Protein 6K1T (pdb70)

Sequence (299 aa):
PYHPALESLLDTPEIRKIKKLDLRDQRKIFADLSIAQIKRLPRPDIIEEDIKLENDTILRHYKPKKASDKAVLFIHGGGWCLSSIDTYDHVCRYLCDQGNLNIFSLEYGLGPEDKYPAAVNHALYAYDWLYENITKFNLSTENIFVMGDSAGGNLVTIICHERQENMPKAQILVYPAVDMYTKYDSNTKFDEYKYHLTTEWCELFLKAYIGPKKLRQPTISPLFYKDTNQPDTLIVAATHDILIDGIYAYEEKLKQQGTYVETHYDDEMYHGFIGGLGVVPFENPKIALDKIIEFINKR

Foldseek 3Di:
DAAPVLLVVQDDPVNVVLLPDQLVSNQVVVQVVLLVLVVPDDFDPWDWDWDQDPVRKIWIKTAEPDDDQAEEEEEEDDLLAHDACSSCVVVVRCCCYVLVYTYIYIGFHGWLVQAPPRRLVRLLVVVVVCQVCVCVVVYHLQRYEYEYEACRLLNLQVNQQVCQPRHHQEYEYELYQAAPADQDPLLPVLQDSSQNDHPVSSVSSVCGHHVYVVQLPCSNHVLNDDDGAHEAYEYEYECSESSVVVVVSSVVVNVVVPYHYHYHYHDHDHRPCLSCVPPDPDPVNVVVSVVVSVVSVVD

Secondary structure (DSSP, 8-state):
---TTHHHHH--HHHHHHHTS-HHHHHHHHHHHHHHHHHTSPPPS-EEEEEE-TTS-EEEEEE-SS----EEEEE--STTTS--GGGGHHHHHHHHHHHT-EEEEEE---TTTS-TTHHHHHHHHHHHHHHHHGGGGT--GGGEEEEEETHHHHHHHHHHHH-GGG--SEEEEES----SS---THHHHT-SGGGS--HHHHHHHHHHHT--GGG-STTT-GGG--S----EEEEEEEEESTTHHHHHHHHHHHHHTT--EEEEEEEEEETTGGGGTTTSS-SHHHHHHHHHHHHHHT-

Solvent-accessible surface area: 13007 Å² total; per-residue (Å²): 110,30,58,122,40,1,89,86,86,20,25,28,111,100,41,95,118,12,19,128,58,69,10,122,77,0,52,130,54,46,27,67,99,35,48,42,67,16,165,177,40,133,138,31,122,12,118,47,103,76,28,129,5,159,48,107,9,42,0,29,10,0,103,8,115,135,102,28,80,17,0,0,0,2,0,1,0,18,16,8,0,9,30,23,7,61,14,30,12,16,1,0,23,36,0,0,40,108,2,32,0,8,0,0,0,0,50,8,10,25,0,20,102,70,87,42,64,21,0,6,83,34,1,25,87,0,1,54,56,0,69,139,35,2,98,159,46,143,12,46,44,108,30,1,0,0,2,0,9,15,0,0,0,0,0,0,0,1,0,0,5,68,58,63,178,37,60,5,87,0,0,0,0,1,3,0,5,3,14,35,86,48,172,50,90,0,40,84,110,23,56,89,83,55,22,44,20,9,64,101,21,24,62,42,13,34,132,11,1,39,65,126,135,146,22,90,70,34,31,1,0,0,29,53,21,139,146,22,98,13,11,45,0,5,0,0,0,0,28,25,0,8,24,4,33,5,1,79,30,0,15,99,46,0,92,167,83,70,19,116,16,52,53,31,58,9,61,68,0,17,10,23,0,6,29,7,19,60,57,25,109,27,121,14,2,107,84,0,0,48,69,0,18,81,2,0,71,139,67

Nearest PDB structures (foldseek):
  6k1t-assembly1_A  TM=1.003E+00  e=4.229E-65  Francisella philomiragia subsp. philomiragia ATCC 25015
  5lk6-assembly2_D  TM=9.081E-01  e=1.545E-24  Saccharolobus islandicus REY15A
  1jji-assembly1_A  TM=8.706E-01  e=1.873E-23  Archaeoglobus fulgidus
  5l2p-assembly1_B  TM=8.502E-01  e=7.241E-24  Saccharolobus solfataricus
  3qh4-assembly1_A  TM=7.949E-01  e=1.543E-20  Mycobacterium marinum M

Structure (mmCIF, N/CA/C/O backbone):
data_6K1T
#
_entry.id   6K1T
#
_cell.length_a   43.943
_cell.length_b   67.313
_cell.length_c   55.571
_cell.angle_alpha   90.00
_cell.angle_beta   112.55
_cell.angle_gamma   90.00
#
_symmetry.space_group_name_H-M   'P 1 21 1'
#
loop_
_entity.id
_entity.type
_entity.pdbx_description
1 polymer 'Alpha/beta hydrolase fold family protein'
2 water water
#
loop_
_atom_site.group_PDB
_atom_site.id
_atom_site.type_symbol
_atom_site.label_atom_id
_atom_site.label_alt_id
_atom_site.label_comp_id
_atom_site.label_asym_id
_atom_site.label_entity_id
_atom_site.label_seq_id
_atom_site.pdbx_PDB_ins_code
_atom_site.Cartn_x
_atom_site.Cartn_y
_atom_site.Cartn_z
_atom_site.occupancy
_atom_site.B_iso_or_equiv
_atom_site.auth_seq_id
_atom_site.auth_comp_id
_atom_site.auth_asym_id
_atom_site.auth_atom_id
_atom_site.pdbx_PDB_model_num
ATOM 1 N N . PRO A 1 2 ? -15.871 -8.540 31.669 1.00 30.54 2 PRO A N 1
ATOM 2 C CA . PRO A 1 2 ? -15.853 -9.983 31.391 1.00 29.95 2 PRO A CA 1
ATOM 3 C C . PRO A 1 2 ? -14.675 -10.425 30.513 1.00 24.99 2 PRO A C 1
ATOM 4 O O . PRO A 1 2 ? -14.863 -11.197 29.565 1.00 26.47 2 PRO A O 1
ATOM 8 N N . TYR A 1 3 ? -13.477 -9.933 30.824 1.00 27.83 3 TYR A N 1
ATOM 9 C CA . TYR A 1 3 ? -12.284 -10.350 30.092 1.00 23.12 3 TYR A CA 1
ATOM 10 C C . TYR A 1 3 ? -12.116 -11.863 30.166 1.00 22.20 3 TYR A C 1
ATOM 11 O O . TYR A 1 3 ? -12.197 -12.453 31.247 1.00 22.85 3 TYR A O 1
ATOM 20 N N . HIS A 1 4 ? -11.893 -12.502 29.025 1.00 18.21 4 HIS A N 1
ATOM 21 C CA . HIS A 1 4 ? -11.865 -13.960 29.031 1.00 20.36 4 HIS A CA 1
ATOM 22 C C . HIS A 1 4 ? -10.693 -14.458 29.866 1.00 21.09 4 HIS A C 1
ATOM 23 O O . HIS A 1 4 ? -9.560 -13.995 29.683 1.00 19.71 4 HIS A O 1
ATOM 30 N N . PRO A 1 5 ? -10.922 -15.400 30.784 1.00 20.84 5 PRO A N 1
ATOM 31 C CA . PRO A 1 5 ? -9.871 -15.785 31.738 1.00 22.82 5 PRO A CA 1
ATOM 32 C C . PRO A 1 5 ? -8.763 -16.626 31.136 1.00 20.05 5 PRO A C 1
ATOM 33 O O . PRO A 1 5 ? -7.740 -16.833 31.805 1.00 21.51 5 PRO A O 1
ATOM 37 N N . ALA A 1 6 ? -8.934 -17.136 29.924 1.00 19.77 6 ALA A N 1
ATOM 38 C CA . ALA A 1 6 ? -7.886 -17.892 29.266 1.00 21.29 6 ALA A CA 1
ATOM 39 C C . ALA A 1 6 ? -6.871 -16.994 28.576 1.00 25.58 6 ALA A C 1
ATOM 40 O O . ALA A 1 6 ? -5.873 -17.500 28.051 1.00 22.58 6 ALA A O 1
ATOM 42 N N . LEU A 1 7 ? -7.100 -15.680 28.566 1.00 21.04 7 LEU A N 1
ATOM 43 C CA . LEU A 1 7 ? -6.266 -14.805 27.745 1.00 21.48 7 LEU A CA 1
ATOM 44 C C . LEU A 1 7 ? -4.927 -14.511 28.405 1.00 23.46 7 LEU A C 1
ATOM 45 O O . LEU A 1 7 ? -3.905 -14.411 27.717 1.00 22.33 7 LEU A O 1
ATOM 50 N N . GLU A 1 8 ? -4.916 -14.360 29.731 1.00 23.14 8 GLU A N 1
ATOM 51 C CA . GLU A 1 8 ? -3.690 -13.977 30.424 1.00 26.25 8 GLU A CA 1
ATOM 52 C C . GLU A 1 8 ? -2.570 -14.977 30.166 1.00 22.67 8 GLU A C 1
ATOM 53 O O . GLU A 1 8 ? -1.414 -14.588 29.957 1.00 24.08 8 GLU A O 1
ATOM 59 N N . SER A 1 9 ? -2.890 -16.274 30.161 1.00 27.04 9 SER A N 1
ATOM 60 C CA . SER A 1 9 ? -1.851 -17.267 29.908 1.00 25.40 9 SER A CA 1
ATOM 61 C C . SER A 1 9 ? -1.386 -17.245 28.461 1.00 23.49 9 SER A C 1
ATOM 62 O O . SER A 1 9 ? -0.263 -17.674 28.173 1.00 26.66 9 SER A O 1
ATOM 65 N N . LEU A 1 10 ? -2.222 -16.754 27.547 1.00 21.91 10 LEU A N 1
ATOM 66 C CA . LEU A 1 10 ? -1.817 -16.644 26.151 1.00 23.69 10 LEU A CA 1
ATOM 67 C C . LEU A 1 10 ? -1.024 -15.368 25.881 1.00 23.03 10 LEU A C 1
ATOM 68 O O . LEU A 1 10 ? -0.085 -15.381 25.075 1.00 28.51 10 LEU A O 1
ATOM 73 N N . LEU A 1 11 ? -1.378 -14.259 26.534 1.00 20.87 11 LEU A N 1
ATOM 74 C CA . LEU A 1 11 ? -0.835 -12.958 26.157 1.00 22.64 11 LEU A CA 1
ATOM 75 C C . LEU A 1 11 ? 0.337 -12.499 27.017 1.00 25.20 11 LEU A C 1
ATOM 76 O O . LEU A 1 11 ? 1.140 -11.686 26.547 1.00 23.13 11 LEU A O 1
ATOM 81 N N . ASP A 1 12 ? 0.465 -12.994 28.246 1.00 22.71 12 ASP A N 1
ATOM 82 C CA . ASP A 1 12 ? 1.553 -12.615 29.141 1.00 23.31 12 ASP A CA 1
ATOM 83 C C . ASP A 1 12 ? 2.330 -13.874 29.492 1.00 25.74 12 ASP A C 1
ATOM 84 O O . ASP A 1 12 ? 1.835 -14.730 30.226 1.00 24.34 12 ASP A O 1
ATOM 89 N N . THR A 1 13 ? 3.528 -13.998 28.949 1.00 26.32 13 THR A N 1
ATOM 90 C CA . THR A 1 13 ? 4.430 -15.088 29.278 1.00 25.90 13 THR A CA 1
ATOM 91 C C . THR A 1 13 ? 5.797 -14.473 29.516 1.00 27.35 13 THR A C 1
ATOM 92 O O . THR A 1 13 ? 6.063 -13.353 29.065 1.00 24.00 13 THR A O 1
ATOM 96 N N . PRO A 1 14 ? 6.672 -15.152 30.259 1.00 27.50 14 PRO A N 1
ATOM 97 C CA . PRO A 1 14 ? 8.051 -14.645 30.372 1.00 25.82 14 PRO A CA 1
ATOM 98 C C . PRO A 1 14 ? 8.705 -14.416 29.020 1.00 20.52 14 PRO A C 1
ATOM 99 O O . PRO A 1 14 ? 9.432 -13.428 28.850 1.00 22.95 14 PRO A O 1
ATOM 103 N N . GLU A 1 15 ? 8.454 -15.297 28.046 1.00 26.95 15 GLU A N 1
ATOM 104 C CA . GLU A 1 15 ? 9.012 -15.111 26.710 1.00 24.23 15 GLU A CA 1
ATOM 105 C C . GLU A 1 15 ? 8.498 -13.826 26.075 1.00 21.30 15 GLU A C 1
ATOM 106 O O . GLU A 1 15 ? 9.268 -13.069 25.471 1.00 21.91 15 GLU A O 1
ATOM 112 N N . ILE A 1 16 ? 7.194 -13.566 26.191 1.00 21.92 16 ILE A N 1
ATOM 113 C CA . ILE A 1 16 ? 6.630 -12.375 25.563 1.00 18.94 16 ILE A CA 1
ATOM 114 C C . ILE A 1 16 ? 7.161 -11.116 26.231 1.00 20.59 16 ILE A C 1
ATOM 115 O O . ILE A 1 16 ? 7.422 -10.110 25.561 1.00 19.16 16 ILE A O 1
ATOM 120 N N . ARG A 1 17 ? 7.346 -11.150 27.555 1.00 23.30 17 ARG A N 1
ATOM 121 C CA . ARG A 1 17 ? 7.871 -9.974 28.250 1.00 23.29 17 ARG A CA 1
ATOM 122 C C . ARG A 1 17 ? 9.286 -9.650 27.791 1.00 20.29 17 ARG A C 1
ATOM 123 O O . ARG A 1 17 ? 9.632 -8.477 27.607 1.00 20.61 17 ARG A O 1
ATOM 131 N N . LYS A 1 18 ? 10.114 -10.675 27.591 1.00 20.22 18 LYS A N 1
ATOM 132 C CA . LYS A 1 18 ? 11.472 -10.451 27.109 1.00 21.17 18 LYS A CA 1
ATOM 133 C C . LYS A 1 18 ? 11.464 -9.844 25.710 1.00 22.21 18 LYS A C 1
ATOM 134 O O . LYS A 1 18 ? 12.173 -8.869 25.438 1.00 19.29 18 LYS A O 1
ATOM 140 N N . ILE A 1 19 ? 10.647 -10.400 24.812 1.00 19.93 19 ILE A N 1
ATOM 141 C CA . ILE A 1 19 ? 10.628 -9.916 23.436 1.00 20.43 19 ILE A CA 1
ATOM 142 C C . ILE A 1 19 ? 10.211 -8.450 23.382 1.00 18.92 19 ILE A C 1
ATOM 143 O O . ILE A 1 19 ? 10.795 -7.661 22.633 1.00 18.70 19 ILE A O 1
ATOM 148 N N . LYS A 1 20 ? 9.221 -8.050 24.193 1.00 17.37 20 LYS A N 1
ATOM 149 C CA . LYS A 1 20 ? 8.674 -6.696 24.098 1.00 17.87 20 LYS A CA 1
ATOM 150 C C . LYS A 1 20 ? 9.649 -5.616 24.552 1.00 19.70 20 LYS A C 1
ATOM 151 O O . LYS A 1 20 ? 9.391 -4.429 24.301 1.00 19.74 20 LYS A O 1
ATOM 157 N N . LYS A 1 21 ? 10.755 -5.989 25.194 1.00 19.38 21 LYS A N 1
ATOM 158 C CA . LYS A 1 21 ? 11.797 -5.049 25.580 1.00 21.70 21 LYS A CA 1
ATOM 159 C C . LYS A 1 21 ? 12.957 -4.998 24.588 1.00 23.04 21 LYS A C 1
ATOM 160 O O . LYS A 1 21 ? 13.857 -4.165 24.754 1.00 25.07 21 LYS A O 1
ATOM 166 N N . LEU A 1 22 ? 12.960 -5.861 23.575 1.00 19.26 22 LEU A N 1
ATOM 167 C CA . LEU A 1 22 ? 14.008 -5.859 22.563 1.00 21.19 22 LEU A CA 1
ATOM 168 C C . LEU A 1 22 ? 13.861 -4.647 21.633 1.00 22.00 22 LEU A C 1
ATOM 169 O O . LEU A 1 22 ? 12.841 -3.949 21.629 1.00 19.07 22 LEU A O 1
ATOM 174 N N . ASP A 1 23 ? 14.908 -4.388 20.846 1.00 21.07 23 ASP A N 1
ATOM 175 C CA . ASP A 1 23 ? 14.790 -3.421 19.761 1.00 21.79 23 ASP A CA 1
ATOM 176 C C . ASP A 1 23 ? 13.668 -3.848 18.824 1.00 17.42 23 ASP A C 1
ATOM 177 O O . ASP A 1 23 ? 13.506 -5.037 18.531 1.00 19.78 23 ASP A O 1
ATOM 182 N N . LEU A 1 24 ? 12.872 -2.871 18.378 1.00 17.97 24 LEU A N 1
ATOM 183 C CA . LEU A 1 24 ? 11.727 -3.180 17.527 1.00 21.22 24 LEU A CA 1
ATOM 184 C C . LEU A 1 24 ? 12.142 -3.934 16.273 1.00 18.87 24 LEU A C 1
ATOM 185 O O . LEU A 1 24 ? 11.376 -4.757 15.765 1.00 18.62 24 LEU A O 1
ATOM 190 N N . ARG A 1 25 ? 13.338 -3.669 15.751 1.00 18.09 25 ARG A N 1
ATOM 191 C CA . ARG A 1 25 ? 13.772 -4.402 14.570 1.00 17.67 25 ARG A CA 1
ATOM 192 C C . ARG A 1 25 ? 13.970 -5.888 14.880 1.00 20.15 25 ARG A C 1
ATOM 193 O O . ARG A 1 25 ? 13.679 -6.736 14.030 1.00 20.90 25 ARG A O 1
ATOM 201 N N . ASP A 1 26 ?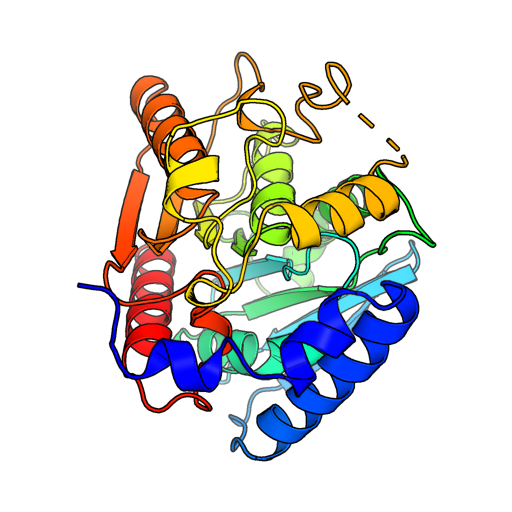 14.389 -6.226 16.107 1.00 18.50 26 ASP A N 1
ATOM 202 C CA . ASP A 1 26 ? 14.448 -7.629 16.510 1.00 20.72 26 ASP A CA 1
ATOM 203 C C . ASP A 1 26 ? 13.057 -8.191 16.807 1.00 18.50 26 ASP A C 1
ATOM 204 O O . ASP A 1 26 ? 12.765 -9.344 16.466 1.00 18.05 26 ASP A O 1
ATOM 209 N N . GLN A 1 27 ? 12.189 -7.403 17.457 1.00 16.39 27 GLN A N 1
ATOM 210 C CA . GLN A 1 27 ? 10.812 -7.849 17.681 1.00 15.80 27 GLN A CA 1
ATOM 211 C C . GLN A 1 27 ? 10.116 -8.159 16.365 1.00 15.02 27 GLN A C 1
ATOM 212 O O . GLN A 1 27 ? 9.359 -9.129 16.262 1.00 13.13 27 GLN A O 1
ATOM 218 N N . ARG A 1 28 ? 10.342 -7.323 15.355 1.00 15.41 28 ARG A N 1
ATOM 219 C CA . ARG A 1 28 ? 9.698 -7.518 14.066 1.00 12.71 28 ARG A CA 1
ATOM 220 C C . ARG A 1 28 ? 9.942 -8.926 13.545 1.00 13.99 28 ARG A C 1
ATOM 221 O O . ARG A 1 28 ? 9.001 -9.617 13.142 1.00 14.12 28 ARG A O 1
ATOM 229 N N . LYS A 1 29 ? 11.203 -9.370 13.572 1.00 17.96 29 LYS A N 1
ATOM 230 C CA . LYS A 1 29 ? 11.576 -10.688 13.065 1.00 17.39 29 LYS A CA 1
ATOM 231 C C . LYS A 1 29 ? 10.982 -11.801 13.919 1.00 17.70 29 LYS A C 1
ATOM 232 O O . LYS A 1 29 ? 10.388 -12.754 13.396 1.00 18.54 29 LYS A O 1
ATOM 238 N N . ILE A 1 30 ? 11.125 -11.692 15.241 1.00 13.84 30 ILE A N 1
ATOM 239 C CA . ILE A 1 30 ? 10.612 -12.719 16.146 1.00 15.76 30 ILE A CA 1
ATOM 240 C C . ILE A 1 30 ? 9.108 -12.886 15.980 1.00 16.48 30 ILE A C 1
ATOM 241 O O . ILE A 1 30 ? 8.597 -14.005 15.827 1.00 18.16 30 ILE A O 1
ATOM 246 N N . PHE A 1 31 ? 8.374 -11.777 16.024 1.00 15.36 31 PHE A N 1
ATOM 247 C CA . PHE A 1 31 ? 6.921 -11.860 15.922 1.00 13.22 31 PHE A CA 1
ATOM 248 C C . PHE A 1 31 ? 6.491 -12.354 14.548 1.00 17.19 31 PHE A C 1
ATOM 249 O O . PHE A 1 31 ? 5.557 -13.158 14.439 1.00 16.51 31 PHE A O 1
ATOM 257 N N . ALA A 1 32 ? 7.162 -11.898 13.488 1.00 15.26 32 ALA A N 1
ATOM 258 C CA . ALA A 1 32 ? 6.786 -12.361 12.155 1.00 19.40 32 ALA A CA 1
ATOM 259 C C . ALA A 1 32 ? 6.973 -13.868 12.037 1.00 18.53 32 ALA A C 1
ATOM 260 O O . ALA A 1 32 ? 6.103 -14.573 11.512 1.00 18.74 32 ALA A O 1
ATOM 262 N N . ASP A 1 33 ? 8.079 -14.385 12.570 1.00 17.34 33 ASP A N 1
ATOM 263 C CA . ASP A 1 33 ? 8.351 -15.816 12.450 1.00 18.91 33 ASP A CA 1
ATOM 264 C C . ASP A 1 33 ? 7.294 -16.627 13.189 1.00 20.72 33 ASP A C 1
ATOM 265 O O . ASP A 1 33 ? 6.820 -17.659 12.693 1.00 19.83 33 ASP A O 1
ATOM 270 N N . LEU A 1 34 ? 6.885 -16.155 14.362 1.00 16.51 34 LEU A N 1
ATOM 271 C CA . LEU A 1 34 ? 5.845 -16.860 15.103 1.00 17.24 34 LEU A CA 1
ATOM 272 C C . LEU A 1 34 ? 4.518 -16.826 14.354 1.00 20.49 34 LEU A C 1
ATOM 273 O O . LEU A 1 34 ? 3.801 -17.831 14.303 1.00 18.51 34 LEU A O 1
ATOM 278 N N . SER A 1 35 ? 4.167 -15.670 13.782 1.00 17.79 35 SER A N 1
ATOM 279 C CA . SER A 1 35 ? 2.888 -15.546 13.088 1.00 16.73 35 SER A CA 1
ATOM 280 C C . SER A 1 35 ? 2.866 -16.385 11.819 1.00 18.94 35 SER A C 1
ATOM 281 O O . SER A 1 35 ? 1.857 -17.032 11.518 1.00 18.48 35 SER A O 1
ATOM 284 N N . ILE A 1 36 ? 3.960 -16.359 11.057 1.00 16.97 36 ILE A N 1
ATOM 285 C CA . ILE A 1 36 ? 4.042 -17.128 9.816 1.00 17.35 36 ILE A CA 1
ATOM 286 C C . ILE A 1 36 ? 3.864 -18.616 10.098 1.00 20.47 36 ILE A C 1
ATOM 287 O O . ILE A 1 36 ? 3.148 -19.322 9.374 1.00 17.21 36 ILE A O 1
ATOM 292 N N . ALA A 1 37 ? 4.515 -19.119 11.151 1.00 17.00 37 ALA A N 1
ATOM 293 C CA . ALA A 1 37 ? 4.407 -20.543 11.455 1.00 17.63 37 ALA A CA 1
ATOM 294 C C . ALA A 1 37 ? 2.983 -20.913 11.850 1.00 20.07 37 ALA A C 1
ATOM 295 O O . ALA A 1 37 ? 2.499 -22.001 11.510 1.00 20.01 37 ALA A O 1
ATOM 297 N N . GLN A 1 38 ? 2.289 -20.018 12.558 1.00 17.82 38 GLN A N 1
ATOM 298 C CA . GLN A 1 38 ? 0.888 -20.266 12.880 1.00 17.82 38 GLN A CA 1
ATOM 299 C C . GLN A 1 38 ? 0.031 -20.270 11.626 1.00 18.20 38 GLN A C 1
ATOM 300 O O . GLN A 1 38 ? -0.857 -21.119 11.473 1.00 17.36 38 GLN A O 1
ATOM 306 N N . ILE A 1 39 ? 0.274 -19.317 10.724 1.00 15.82 39 ILE A N 1
ATOM 307 C CA . ILE A 1 39 ? -0.553 -19.198 9.530 1.00 13.87 39 ILE A CA 1
ATOM 308 C C . ILE A 1 39 ? -0.385 -20.423 8.640 1.00 14.67 39 ILE A C 1
ATOM 309 O O . ILE A 1 39 ? -1.345 -20.879 8.011 1.00 16.25 39 ILE A O 1
ATOM 314 N N . LYS A 1 40 ? 0.829 -20.971 8.576 1.00 13.44 40 LYS A N 1
ATOM 315 C CA . LYS A 1 40 ? 1.068 -22.128 7.711 1.00 11.92 40 LYS A CA 1
ATOM 316 C C . LYS A 1 40 ? 0.273 -23.353 8.148 1.00 15.22 40 LYS A C 1
ATOM 317 O O . LYS A 1 40 ? 0.066 -24.266 7.337 1.00 16.37 40 LYS A O 1
ATOM 323 N N . ARG A 1 41 ? -0.215 -23.380 9.385 1.00 15.93 41 ARG A N 1
ATOM 324 C CA . ARG A 1 41 ? -1.048 -24.488 9.836 1.00 14.72 41 ARG A CA 1
ATOM 325 C C . ARG A 1 41 ? -2.502 -24.371 9.387 1.00 12.74 41 ARG A C 1
ATOM 326 O O . ARG A 1 41 ? -3.272 -25.311 9.589 1.00 18.00 41 ARG A O 1
ATOM 334 N N . LEU A 1 42 ? -2.897 -23.258 8.756 1.00 16.83 42 LEU A N 1
ATOM 335 C CA . LEU A 1 42 ? -4.288 -23.049 8.390 1.00 15.94 42 LEU A CA 1
ATOM 336 C C . LEU A 1 42 ? -4.513 -23.451 6.944 1.00 18.31 42 LEU A C 1
ATOM 337 O O . LEU A 1 42 ? -3.740 -23.033 6.074 1.00 21.17 42 LEU A O 1
ATOM 342 N N . PRO A 1 43 ? -5.542 -24.240 6.631 1.00 20.79 43 PRO A N 1
ATOM 343 C CA . PRO A 1 43 ? -5.843 -24.512 5.221 1.00 21.10 43 PRO A CA 1
ATOM 344 C C . PRO A 1 43 ? -6.242 -23.220 4.526 1.00 21.00 43 PRO A C 1
ATOM 345 O O . PRO A 1 43 ? -6.863 -22.339 5.127 1.00 18.73 43 PRO A O 1
ATOM 349 N N . ARG A 1 44 ? -5.843 -23.097 3.244 1.00 21.08 44 ARG A N 1
ATOM 350 C CA . ARG A 1 44 ? -6.109 -21.896 2.480 1.00 16.82 44 ARG A CA 1
ATOM 351 C C . ARG A 1 44 ? -7.334 -22.090 1.603 1.00 21.68 44 ARG A C 1
ATOM 352 O O . ARG A 1 44 ? -7.598 -23.197 1.134 1.00 20.11 44 ARG A O 1
ATOM 360 N N . PRO A 1 45 ? -8.112 -21.042 1.368 1.00 18.61 45 PRO A N 1
ATOM 361 C CA . PRO A 1 45 ? -9.142 -21.122 0.333 1.00 22.21 45 PRO A CA 1
ATOM 362 C C . PRO A 1 45 ? -8.498 -21.063 -1.043 1.00 22.57 45 PRO A C 1
ATOM 363 O O . PRO A 1 45 ? -7.379 -20.572 -1.224 1.00 19.85 45 PRO A O 1
ATOM 367 N N . ASP A 1 46 ? -9.224 -21.580 -2.027 1.00 24.12 46 ASP A N 1
ATOM 368 C CA . ASP A 1 46 ? -8.691 -21.693 -3.382 1.00 23.32 46 ASP A CA 1
ATOM 369 C C . ASP A 1 46 ? -9.007 -20.427 -4.182 1.00 26.82 46 ASP A C 1
ATOM 370 O O . ASP A 1 46 ? -9.724 -20.426 -5.182 1.00 25.36 46 ASP A O 1
ATOM 375 N N . ILE A 1 47 ? -8.438 -19.331 -3.695 1.00 21.47 47 ILE A N 1
ATOM 376 C CA . ILE A 1 47 ? -8.552 -18.021 -4.325 1.00 20.59 47 ILE A CA 1
ATOM 377 C C . ILE A 1 47 ? -7.235 -17.709 -5.022 1.00 19.85 47 ILE A C 1
ATOM 378 O O . ILE A 1 47 ? -6.193 -18.301 -4.738 1.00 22.67 47 ILE A O 1
ATOM 383 N N . ILE A 1 48 ? -7.273 -16.761 -5.946 1.00 19.95 48 ILE A N 1
ATOM 384 C CA . ILE A 1 48 ? -6.082 -16.339 -6.670 1.00 17.36 48 ILE A CA 1
ATOM 385 C C . ILE A 1 48 ? -5.475 -15.127 -5.980 1.00 18.66 48 ILE A C 1
ATOM 386 O O . ILE A 1 48 ? -6.173 -14.139 -5.711 1.00 19.93 48 ILE A O 1
ATOM 391 N N . GLU A 1 49 ? -4.175 -15.197 -5.706 1.00 14.29 49 GLU A N 1
ATOM 392 C CA . GLU A 1 49 ? -3.430 -14.102 -5.093 1.00 16.92 49 GLU A CA 1
ATOM 393 C C . GLU A 1 49 ? -2.319 -13.641 -6.027 1.00 21.80 49 GLU A C 1
ATOM 394 O O . GLU A 1 49 ? -1.615 -14.464 -6.620 1.00 24.57 49 GLU A O 1
ATOM 400 N N . GLU A 1 50 ? -2.171 -12.320 -6.169 1.00 17.06 50 GLU A N 1
ATOM 401 C CA . GLU A 1 50 ? -1.152 -11.729 -7.027 1.00 18.41 50 GLU A CA 1
ATOM 402 C C . GLU A 1 50 ? -0.574 -10.492 -6.353 1.00 18.16 50 GLU A C 1
ATOM 403 O O . GLU A 1 50 ? -1.330 -9.649 -5.857 1.00 16.85 50 GLU A O 1
ATOM 409 N N . ASP A 1 51 ? 0.755 -10.392 -6.323 1.00 16.17 51 ASP A N 1
ATOM 410 C CA . ASP A 1 51 ? 1.424 -9.207 -5.799 1.00 15.64 51 ASP A CA 1
ATOM 411 C C . ASP A 1 51 ? 1.612 -8.197 -6.923 1.00 16.28 51 ASP A C 1
ATOM 412 O O . ASP A 1 51 ? 2.134 -8.537 -7.990 1.00 20.33 51 ASP A O 1
ATOM 417 N N . ILE A 1 52 ? 1.165 -6.963 -6.688 1.00 14.11 52 ILE A N 1
ATOM 418 C CA . ILE A 1 52 ? 1.276 -5.863 -7.642 1.00 16.14 52 ILE A CA 1
ATOM 419 C C . ILE A 1 52 ? 2.271 -4.866 -7.069 1.00 16.77 52 ILE A C 1
ATOM 420 O O . ILE A 1 52 ? 2.046 -4.306 -5.991 1.00 15.61 52 ILE A O 1
ATOM 425 N N . LYS A 1 53 ? 3.380 -4.654 -7.774 1.00 14.29 53 LYS A N 1
ATOM 426 C CA . LYS A 1 53 ? 4.374 -3.678 -7.362 1.00 19.95 53 LYS A CA 1
ATOM 427 C C . LYS A 1 53 ? 3.987 -2.306 -7.898 1.00 19.75 53 LYS A C 1
ATOM 428 O O . LYS A 1 53 ? 3.738 -2.148 -9.098 1.00 22.10 53 LYS A O 1
ATOM 434 N N . LEU A 1 54 ? 3.901 -1.326 -7.006 1.00 19.30 54 LEU A N 1
ATOM 435 C CA . LEU A 1 54 ? 3.579 0.033 -7.406 1.00 18.50 54 LEU A CA 1
ATOM 436 C C . LEU A 1 54 ? 4.865 0.802 -7.676 1.00 18.89 54 LEU A C 1
ATOM 437 O O . LEU A 1 54 ? 5.965 0.369 -7.328 1.00 21.09 54 LEU A O 1
ATOM 442 N N . GLU A 1 55 ? 4.716 1.959 -8.322 1.00 22.15 55 GLU A N 1
ATOM 443 C CA . GLU A 1 55 ? 5.886 2.706 -8.768 1.00 25.39 55 GLU A CA 1
ATOM 444 C C . GLU A 1 55 ? 6.669 3.297 -7.610 1.00 23.69 55 GLU A C 1
ATOM 445 O O . GLU A 1 55 ? 7.859 3.584 -7.767 1.00 27.70 55 GLU A O 1
ATOM 451 N N . ASN A 1 56 ? 6.044 3.472 -6.449 1.00 20.06 56 ASN A N 1
ATOM 452 C CA . ASN A 1 56 ? 6.764 3.905 -5.262 1.00 18.62 56 ASN A CA 1
ATOM 453 C C . ASN A 1 56 ? 7.365 2.734 -4.481 1.00 17.98 56 ASN A C 1
ATOM 454 O O . ASN A 1 56 ? 7.742 2.910 -3.321 1.00 19.71 56 ASN A O 1
ATOM 459 N N . ASP A 1 57 ? 7.444 1.549 -5.091 1.00 20.08 57 ASP A N 1
ATOM 460 C CA . ASP A 1 57 ? 8.070 0.334 -4.566 1.00 20.77 57 ASP A CA 1
ATOM 461 C C . ASP A 1 57 ? 7.240 -0.362 -3.488 1.00 22.11 57 ASP A C 1
ATOM 462 O O . ASP A 1 57 ? 7.679 -1.393 -2.969 1.00 25.34 57 ASP A O 1
ATOM 467 N N . THR A 1 58 ? 6.071 0.162 -3.122 1.00 16.35 58 THR A N 1
ATOM 468 C CA . THR A 1 58 ? 5.189 -0.607 -2.256 1.00 15.01 58 THR A CA 1
ATOM 469 C C . THR A 1 58 ? 4.504 -1.711 -3.061 1.00 15.73 58 THR A C 1
ATOM 470 O O . THR A 1 58 ? 4.577 -1.766 -4.295 1.00 17.94 58 THR A O 1
ATOM 474 N N . ILE A 1 59 ? 3.852 -2.620 -2.341 1.00 14.11 59 ILE A N 1
ATOM 475 C CA . ILE A 1 59 ? 3.188 -3.785 -2.919 1.00 16.41 59 ILE A CA 1
ATOM 476 C C . ILE A 1 59 ? 1.730 -3.793 -2.484 1.00 13.12 59 ILE A C 1
ATOM 477 O O . ILE A 1 59 ? 1.420 -3.553 -1.309 1.00 12.05 59 ILE A O 1
ATOM 482 N N . LEU A 1 60 ? 0.835 -4.071 -3.431 1.00 10.15 60 LEU A N 1
ATOM 483 C CA . LEU A 1 60 ? -0.561 -4.402 -3.147 1.00 9.25 60 LEU A CA 1
ATOM 484 C C . LEU A 1 60 ? -0.743 -5.876 -3.447 1.00 13.76 60 LEU A C 1
ATOM 485 O O . LEU A 1 60 ? -0.510 -6.314 -4.585 1.00 13.98 60 LEU A O 1
ATOM 490 N N . ARG A 1 61 ? -1.145 -6.636 -2.447 1.00 9.85 61 ARG A N 1
ATOM 491 C CA . ARG A 1 61 ? -1.463 -8.039 -2.679 1.00 10.70 61 ARG A CA 1
ATOM 492 C C . ARG A 1 61 ? -2.953 -8.157 -2.965 1.00 11.07 61 ARG A C 1
ATOM 493 O O . ARG A 1 61 ? -3.794 -7.826 -2.118 1.00 10.91 61 ARG A O 1
ATOM 501 N N . HIS A 1 62 ? -3.284 -8.631 -4.158 1.00 9.50 62 HIS A N 1
ATOM 502 C CA . HIS A 1 62 ? -4.661 -8.722 -4.609 1.00 9.23 62 HIS A CA 1
ATOM 503 C C . HIS A 1 62 ? -5.172 -10.131 -4.363 1.00 13.15 62 HIS A C 1
ATOM 504 O O . HIS A 1 62 ? -4.646 -11.093 -4.936 1.00 14.62 62 HIS A O 1
ATOM 511 N N . TYR A 1 63 ? -6.157 -10.250 -3.494 1.00 9.03 63 TYR A N 1
ATOM 512 C CA . TYR A 1 63 ? -6.848 -11.516 -3.255 1.00 10.32 63 TYR A CA 1
ATOM 513 C C . TYR A 1 63 ? -8.141 -11.506 -4.058 1.00 12.46 63 TYR A C 1
ATOM 514 O O . TYR A 1 63 ? -9.007 -10.658 -3.818 1.00 10.35 63 TYR A O 1
ATOM 523 N N . LYS A 1 64 ? -8.287 -12.461 -4.987 1.00 13.84 64 LYS A N 1
ATOM 524 C CA . LYS A 1 64 ? -9.409 -12.478 -5.929 1.00 15.70 64 LYS A CA 1
ATOM 525 C C . LYS A 1 64 ? -10.357 -13.621 -5.609 1.00 15.44 64 LYS A C 1
ATOM 526 O O . LYS A 1 64 ? -9.931 -14.784 -5.600 1.00 15.89 64 LYS A O 1
ATOM 532 N N . PRO A 1 65 ? -11.632 -13.365 -5.354 1.00 13.96 65 PRO A N 1
ATOM 533 C CA . PRO A 1 65 ? -12.533 -14.447 -4.937 1.00 17.13 65 PRO A CA 1
ATOM 534 C C . PRO A 1 65 ? -12.882 -15.358 -6.101 1.00 21.08 65 PRO A C 1
ATOM 535 O O . PRO A 1 65 ? -12.681 -15.022 -7.268 1.00 19.65 65 PRO A O 1
ATOM 539 N N . LYS A 1 66 ? -13.424 -16.531 -5.751 1.00 22.69 66 LYS A N 1
ATOM 540 C CA . LYS A 1 66 ? -13.824 -17.510 -6.759 1.00 27.23 66 LYS A CA 1
ATOM 541 C C . LYS A 1 66 ? -15.058 -17.055 -7.536 1.00 23.92 66 LYS A C 1
ATOM 542 O O . LYS A 1 66 ? -15.121 -17.218 -8.760 1.00 29.49 66 LYS A O 1
ATOM 548 N N . LYS A 1 67 ? -16.055 -16.515 -6.843 1.00 27.79 67 LYS A N 1
ATOM 549 C CA . LYS A 1 67 ? -17.275 -16.056 -7.486 1.00 30.95 67 LYS A CA 1
ATOM 550 C C . LYS A 1 67 ? -17.104 -14.635 -8.024 1.00 30.07 67 LYS A C 1
ATOM 551 O O . LYS A 1 67 ? -16.210 -13.887 -7.616 1.00 27.53 67 LYS A O 1
ATOM 557 N N . ALA A 1 68 ? -17.989 -14.263 -8.945 1.00 33.54 68 ALA A N 1
ATOM 558 C CA . ALA A 1 68 ? -18.031 -12.889 -9.428 1.00 31.55 68 ALA A CA 1
ATOM 559 C C . ALA A 1 68 ? -18.248 -11.934 -8.261 1.00 25.70 68 ALA A C 1
ATOM 560 O O . ALA A 1 68 ? -19.094 -12.171 -7.395 1.00 29.53 68 ALA A O 1
ATOM 562 N N . SER A 1 69 ? -17.468 -10.858 -8.229 1.00 25.20 69 SER A N 1
ATOM 563 C CA . SER A 1 69 ? -17.569 -9.905 -7.137 1.00 24.14 69 SER A CA 1
ATOM 564 C C . SER A 1 69 ? -17.557 -8.491 -7.687 1.00 21.39 69 SER A C 1
ATOM 565 O O . SER A 1 69 ? -16.876 -8.205 -8.677 1.00 25.96 69 SER A O 1
ATOM 568 N N . ASP A 1 70 ? -18.320 -7.612 -7.041 1.00 20.13 70 ASP A N 1
ATOM 569 C CA . ASP A 1 70 ? -18.387 -6.216 -7.429 1.00 21.61 70 ASP A CA 1
ATOM 570 C C . ASP A 1 70 ? -17.645 -5.302 -6.467 1.00 21.43 70 ASP A C 1
ATOM 571 O O . ASP A 1 70 ? -17.599 -4.091 -6.706 1.00 23.29 70 ASP A O 1
ATOM 576 N N . LYS A 1 71 ? -17.062 -5.840 -5.399 1.00 17.93 71 LYS A N 1
ATOM 577 C CA . LYS A 1 71 ? -16.525 -5.038 -4.304 1.00 17.23 71 LYS A CA 1
ATOM 578 C C . LYS A 1 71 ? -15.010 -5.154 -4.225 1.00 18.80 71 LYS A C 1
ATOM 579 O O . LYS A 1 71 ? -14.444 -6.232 -4.436 1.00 16.04 71 LYS A O 1
ATOM 585 N N . ALA A 1 72 ? -14.361 -4.035 -3.915 1.00 14.84 72 ALA A N 1
ATOM 586 C CA . ALA A 1 72 ? -12.935 -3.991 -3.629 1.00 13.26 72 ALA A CA 1
ATOM 587 C C . ALA A 1 72 ? -12.732 -3.374 -2.249 1.00 12.89 72 ALA A C 1
ATOM 588 O O . ALA A 1 72 ? -13.463 -2.456 -1.861 1.00 12.99 72 ALA A O 1
ATOM 590 N N . VAL A 1 73 ? -11.782 -3.925 -1.496 1.00 12.45 73 VAL A N 1
ATOM 591 C CA . VAL A 1 73 ? -11.433 -3.445 -0.158 1.00 10.52 73 VAL A CA 1
ATOM 592 C C . VAL A 1 73 ? -9.932 -3.198 -0.147 1.00 11.45 73 VAL A C 1
ATOM 593 O O . VAL A 1 73 ? -9.160 -4.129 -0.371 1.00 12.63 73 VAL A O 1
ATOM 597 N N . LEU A 1 74 ? -9.517 -1.951 0.102 1.00 9.26 74 LEU A N 1
ATOM 598 C CA . LEU A 1 74 ? -8.114 -1.655 0.363 1.00 9.42 74 LEU A CA 1
ATOM 599 C C . LEU A 1 74 ? -7.885 -1.911 1.842 1.00 10.99 74 LEU A C 1
ATOM 600 O O . LEU A 1 74 ? -8.533 -1.281 2.687 1.00 10.01 74 LEU A O 1
ATOM 605 N N . PHE A 1 75 ? -7.036 -2.885 2.155 1.00 7.27 75 PHE A N 1
ATOM 606 C CA . PHE A 1 75 ? -6.781 -3.288 3.525 1.00 8.40 75 PHE A CA 1
ATOM 607 C C . PHE A 1 75 ? -5.378 -2.853 3.899 1.00 11.10 75 PHE A C 1
ATOM 608 O O . PHE A 1 75 ? -4.426 -3.116 3.156 1.00 8.69 75 PHE A O 1
ATOM 616 N N . ILE A 1 76 ? -5.245 -2.198 5.049 1.00 8.79 76 ILE A N 1
ATOM 617 C CA . ILE A 1 76 ? -3.938 -1.795 5.552 1.00 7.48 76 ILE A CA 1
ATOM 618 C C . ILE A 1 76 ? -3.726 -2.409 6.927 1.00 9.64 76 ILE A C 1
ATOM 619 O O . ILE A 1 76 ? -4.473 -2.112 7.873 1.00 10.04 76 ILE A O 1
ATOM 624 N N . HIS A 1 77 ? -2.677 -3.214 7.051 1.00 7.76 77 HIS A N 1
ATOM 625 C CA . HIS A 1 77 ? -2.407 -3.975 8.267 1.00 8.16 77 HIS A CA 1
ATOM 626 C C . HIS A 1 77 ? -1.918 -3.075 9.395 1.00 10.91 77 HIS A C 1
ATOM 627 O O . HIS A 1 77 ? -1.394 -1.985 9.171 1.00 9.45 77 HIS A O 1
ATOM 634 N N . GLY A 1 78 ? -2.093 -3.570 10.623 1.00 10.65 78 GLY A N 1
ATOM 635 C CA . GLY A 1 78 ? -1.592 -2.924 11.818 1.00 11.94 78 GLY A CA 1
ATOM 636 C C . GLY A 1 78 ? -0.191 -3.389 12.184 1.00 12.99 78 GLY A C 1
ATOM 637 O O . GLY A 1 78 ? 0.508 -4.038 11.405 1.00 13.05 78 GLY A O 1
ATOM 638 N N . GLY A 1 79 ? 0.232 -3.028 13.404 1.00 13.58 79 GLY A N 1
ATOM 639 C CA . GLY A 1 79 ? 1.598 -3.303 13.821 1.00 11.91 79 GLY A CA 1
ATOM 640 C C . GLY A 1 79 ? 2.377 -2.102 14.327 1.00 13.52 79 GLY A C 1
ATOM 641 O O . GLY A 1 79 ? 3.616 -2.085 14.307 1.00 12.12 79 GLY A O 1
ATOM 642 N N . GLY A 1 80 ? 1.662 -1.078 14.778 1.00 13.47 80 GLY A N 1
ATOM 643 C CA . GLY A 1 80 ? 2.332 0.048 15.392 1.00 12.62 80 GLY A CA 1
ATOM 644 C C . GLY A 1 80 ? 3.191 0.866 14.455 1.00 13.33 80 GLY A C 1
ATOM 645 O O . GLY A 1 80 ? 4.105 1.556 14.915 1.00 13.87 80 GLY A O 1
ATOM 646 N N . TRP A 1 81 ? 2.911 0.813 13.152 1.00 10.77 81 TRP A N 1
ATOM 647 C CA . TRP A 1 81 ? 3.658 1.472 12.078 1.00 10.79 81 TRP A CA 1
ATOM 648 C C . TRP A 1 81 ? 5.092 0.965 11.968 1.00 15.25 81 TRP A C 1
ATOM 649 O O . TRP A 1 81 ? 5.887 1.536 11.218 1.00 12.92 81 TRP A O 1
ATOM 660 N N . CYS A 1 82 ? 5.434 -0.102 12.688 1.00 10.07 82 CYS A N 1
ATOM 661 C CA . CYS A 1 82 ? 6.800 -0.614 12.764 1.00 12.30 82 CYS A CA 1
ATOM 662 C C . CYS A 1 82 ? 6.908 -2.121 12.591 1.00 13.30 82 CYS A C 1
ATOM 663 O O . CYS A 1 82 ? 7.986 -2.597 12.210 1.00 13.88 82 CYS A O 1
ATOM 666 N N . LEU A 1 83 ? 5.851 -2.885 12.855 1.00 11.10 83 LEU A N 1
ATOM 667 C CA . LEU A 1 83 ? 5.890 -4.340 12.767 1.00 13.54 83 LEU A CA 1
ATOM 668 C C . LEU A 1 83 ? 4.851 -4.837 11.774 1.00 13.76 83 LEU A C 1
ATOM 669 O O . LEU A 1 83 ? 4.017 -4.079 11.271 1.00 11.09 83 LEU A O 1
ATOM 674 N N . SER A 1 84 ? 4.903 -6.154 11.543 1.00 11.89 84 SER A N 1
ATOM 675 C CA . SER A 1 84 ? 3.926 -6.918 10.763 1.00 14.24 84 SER A CA 1
ATOM 676 C C . SER A 1 84 ? 4.051 -6.636 9.272 1.00 11.51 84 SER A C 1
ATOM 677 O O . SER A 1 84 ? 4.872 -5.821 8.838 1.00 16.70 84 SER A O 1
ATOM 680 N N . SER A 1 85 ? 3.264 -7.338 8.469 1.00 12.17 85 SER A N 1
ATOM 681 C CA . SER A 1 85 ? 3.426 -7.266 7.026 1.00 11.05 85 SER A CA 1
ATOM 682 C C . SER A 1 85 ? 2.184 -7.874 6.397 1.00 11.71 85 SER A C 1
ATOM 683 O O . SER A 1 85 ? 1.335 -8.440 7.085 1.00 13.66 85 SER A O 1
ATOM 686 N N . ILE A 1 86 ? 2.104 -7.792 5.067 1.00 12.60 86 ILE A N 1
ATOM 687 C CA . ILE A 1 86 ? 1.002 -8.458 4.391 1.00 12.21 86 ILE A CA 1
ATOM 688 C C . ILE A 1 86 ? 1.043 -9.958 4.667 1.00 12.19 86 ILE A C 1
ATOM 689 O O . ILE A 1 86 ? -0.005 -10.605 4.748 1.00 13.94 86 ILE A O 1
ATOM 694 N N . ASP A 1 87 ? 2.240 -10.525 4.881 1.00 14.51 87 ASP A N 1
ATOM 695 C CA . ASP A 1 87 ? 2.312 -11.966 5.118 1.00 13.79 87 ASP A CA 1
ATOM 696 C C . ASP A 1 87 ? 1.718 -12.351 6.467 1.00 17.76 87 ASP A C 1
ATOM 697 O O . ASP A 1 87 ? 1.164 -13.449 6.598 1.00 18.33 87 ASP A O 1
ATOM 702 N N . THR A 1 88 ? 1.818 -11.484 7.482 1.00 15.29 88 THR A N 1
ATOM 703 C CA . THR A 1 88 ? 1.264 -11.855 8.783 1.00 15.80 88 THR A CA 1
ATOM 704 C C . THR A 1 88 ? -0.237 -11.586 8.882 1.00 12.15 88 THR A C 1
ATOM 705 O O . THR A 1 88 ? -0.848 -11.880 9.921 1.00 15.20 88 THR A O 1
ATOM 709 N N . TYR A 1 89 ? -0.853 -11.079 7.815 1.00 12.39 89 TYR A N 1
ATOM 710 C CA . TYR A 1 89 ? -2.286 -10.839 7.763 1.00 10.43 89 TYR A CA 1
ATOM 711 C C . TYR A 1 89 ? -2.942 -11.638 6.649 1.00 10.26 89 TYR A C 1
ATOM 712 O O . TYR A 1 89 ? -4.144 -11.462 6.403 1.00 13.26 89 TYR A O 1
ATOM 721 N N . ASP A 1 90 ? -2.176 -12.519 5.982 1.00 11.09 90 ASP A N 1
ATOM 722 C CA . ASP A 1 90 ? -2.710 -13.339 4.888 1.00 14.07 90 ASP A CA 1
ATOM 723 C C . ASP A 1 90 ? -3.987 -14.076 5.289 1.00 12.71 90 ASP A C 1
ATOM 724 O O . ASP A 1 90 ? -4.940 -14.151 4.509 1.00 13.43 90 ASP A O 1
ATOM 729 N N . HIS A 1 91 ? -4.026 -14.635 6.503 1.00 12.56 91 HIS A N 1
ATOM 730 C CA . HIS A 1 91 ? -5.161 -15.476 6.867 1.00 15.92 91 HIS A CA 1
ATOM 731 C C . HIS A 1 91 ? -6.440 -14.662 7.033 1.00 13.86 91 HIS A C 1
ATOM 732 O O . HIS A 1 91 ? -7.523 -15.143 6.686 1.00 15.26 91 HIS A O 1
ATOM 739 N N . VAL A 1 92 ? -6.330 -13.411 7.509 1.00 13.91 92 VAL A N 1
ATOM 740 C CA . VAL A 1 92 ? -7.501 -12.550 7.646 1.00 13.21 92 VAL A CA 1
ATOM 741 C C . VAL A 1 92 ? -8.029 -12.137 6.278 1.00 10.99 92 VAL A C 1
ATOM 742 O O . VAL A 1 92 ? -9.240 -12.210 6.006 1.00 12.71 92 VAL A O 1
ATOM 746 N N . CYS A 1 93 ? -7.127 -11.729 5.388 1.00 11.83 93 CYS A N 1
ATOM 747 C CA . CYS A 1 93 ? -7.524 -11.319 4.048 1.00 12.63 93 CYS A CA 1
ATOM 748 C C . CYS A 1 93 ? -8.110 -12.492 3.273 1.00 13.40 93 CYS A C 1
ATOM 749 O O . CYS A 1 93 ? -9.070 -12.318 2.515 1.00 12.93 93 CYS A O 1
ATOM 752 N N . ARG A 1 94 ? -7.544 -13.692 3.445 1.00 12.03 94 ARG A N 1
ATOM 753 C CA . ARG A 1 94 ? -8.087 -14.865 2.767 1.00 14.42 94 ARG A CA 1
ATOM 754 C C . ARG A 1 94 ? -9.509 -15.146 3.213 1.00 14.91 94 ARG A C 1
ATOM 755 O O . ARG A 1 94 ? -10.357 -15.512 2.395 1.00 15.20 94 ARG A O 1
ATOM 763 N N . TYR A 1 95 ? -9.792 -14.962 4.503 1.00 13.13 95 TYR A N 1
ATOM 764 C CA . TYR A 1 95 ? -11.147 -15.185 4.995 1.00 15.31 95 TYR A CA 1
ATOM 765 C C . TYR A 1 95 ? -12.114 -14.144 4.441 1.00 16.58 95 TYR A C 1
ATOM 766 O O . TYR A 1 95 ? -13.236 -14.480 4.031 1.00 17.85 95 TYR A O 1
ATOM 775 N N . LEU A 1 96 ? -11.700 -12.873 4.430 1.00 14.58 96 LEU A N 1
ATOM 776 C CA . LEU A 1 96 ? -12.560 -11.817 3.905 1.00 12.59 96 LEU A CA 1
ATOM 777 C C . LEU A 1 96 ? -12.813 -12.022 2.423 1.00 13.77 96 LEU A C 1
ATOM 778 O O . LEU A 1 96 ? -13.930 -11.804 1.929 1.00 16.19 96 LEU A O 1
ATOM 783 N N . CYS A 1 97 ? -11.785 -12.472 1.702 1.00 14.65 97 CYS A N 1
ATOM 784 C CA . CYS A 1 97 ? -11.935 -12.701 0.276 1.00 16.67 97 CYS A CA 1
ATOM 785 C C . CYS A 1 97 ? -12.864 -13.874 0.015 1.00 18.18 97 CYS A C 1
ATOM 786 O O . CYS A 1 97 ? -13.816 -13.761 -0.762 1.00 20.86 97 CYS A O 1
ATOM 789 N N . ASP A 1 98 ? -12.604 -15.008 0.669 1.00 17.85 98 ASP A N 1
ATOM 790 C CA . ASP A 1 98 ? -13.338 -16.228 0.362 1.00 22.06 98 ASP A CA 1
ATOM 791 C C . ASP A 1 98 ? -14.768 -16.163 0.881 1.00 22.88 98 ASP A C 1
ATOM 792 O O . ASP A 1 98 ? -15.725 -16.338 0.115 1.00 20.93 98 ASP A O 1
ATOM 797 N N . GLN A 1 99 ? -14.932 -15.889 2.179 1.00 19.71 99 GLN A N 1
ATOM 798 C CA . GLN A 1 99 ? -16.243 -15.913 2.817 1.00 21.13 99 GLN A CA 1
ATOM 799 C C . GLN A 1 99 ? -17.069 -14.672 2.523 1.00 23.40 99 GLN A C 1
ATOM 800 O O . GLN A 1 99 ? -18.300 -14.734 2.590 1.00 27.47 99 GLN A O 1
ATOM 806 N N . GLY A 1 100 ? -16.422 -13.547 2.210 1.00 21.31 100 GLY A N 1
ATOM 807 C CA . GLY A 1 100 ? -17.132 -12.332 1.869 1.00 21.20 100 GLY A CA 1
ATOM 808 C C . GLY A 1 100 ? -17.387 -12.139 0.396 1.00 21.27 100 GLY A C 1
ATOM 809 O O . GLY A 1 100 ? -18.209 -11.299 0.019 1.00 21.22 100 GLY A O 1
ATOM 810 N N . ASN A 1 101 ? -16.713 -12.919 -0.447 1.00 19.31 101 ASN A N 1
ATOM 811 C CA . ASN A 1 101 ? -16.740 -12.737 -1.896 1.00 18.17 101 ASN A CA 1
ATOM 812 C C . ASN A 1 101 ? -16.285 -11.325 -2.248 1.00 17.52 101 ASN A C 1
ATOM 813 O O . ASN A 1 101 ? -16.955 -10.578 -2.967 1.00 18.46 101 ASN A O 1
ATOM 818 N N . LEU A 1 102 ? -15.116 -10.968 -1.723 1.00 15.15 102 LEU A N 1
ATOM 819 C CA . LEU A 1 102 ? -14.580 -9.622 -1.801 1.00 14.41 102 LEU A CA 1
ATOM 820 C C . LEU A 1 102 ? -13.205 -9.633 -2.450 1.00 14.94 102 LEU A C 1
ATOM 821 O O . LEU A 1 102 ? -12.359 -10.467 -2.116 1.00 13.62 102 LEU A O 1
ATOM 826 N N . ASN A 1 103 ? -12.979 -8.691 -3.357 1.00 12.37 103 ASN A N 1
ATOM 827 C CA . ASN A 1 103 ? -11.629 -8.392 -3.805 1.00 12.44 103 ASN A CA 1
ATOM 828 C C . ASN A 1 103 ? -10.922 -7.617 -2.701 1.00 13.07 103 ASN A C 1
ATOM 829 O O . ASN A 1 103 ? -11.377 -6.535 -2.316 1.00 15.39 103 ASN A O 1
ATOM 834 N N . ILE A 1 104 ? -9.836 -8.172 -2.176 1.00 9.97 104 ILE A N 1
ATOM 835 C CA . ILE A 1 104 ? -9.043 -7.526 -1.138 1.00 11.85 104 ILE A CA 1
ATOM 836 C C . ILE A 1 104 ? -7.715 -7.105 -1.747 1.00 10.28 104 ILE A C 1
ATOM 837 O O . ILE A 1 104 ? -7.060 -7.897 -2.430 1.00 10.40 104 ILE A O 1
ATOM 842 N N . PHE A 1 105 ? -7.294 -5.873 -1.468 1.00 7.60 105 PHE A N 1
ATOM 843 C CA . PHE A 1 105 ? -5.987 -5.350 -1.872 1.00 8.55 105 PHE A CA 1
ATOM 844 C C . PHE A 1 105 ? -5.235 -4.951 -0.605 1.00 11.06 105 PHE A C 1
ATOM 845 O O . PHE A 1 105 ? -5.547 -3.911 -0.017 1.00 12.92 105 PHE A O 1
ATOM 853 N N . SER A 1 106 ? -4.271 -5.768 -0.173 1.00 9.87 106 SER A N 1
ATOM 854 C CA . SER A 1 106 ? -3.562 -5.545 1.090 1.00 9.26 106 SER A CA 1
ATOM 855 C C . SER A 1 106 ? -2.232 -4.835 0.836 1.00 11.04 106 SER A C 1
ATOM 856 O O . SER A 1 106 ? -1.402 -5.308 0.051 1.00 9.78 106 SER A O 1
ATOM 859 N N . LEU A 1 107 ? -1.995 -3.726 1.542 1.00 8.66 107 LEU A N 1
ATOM 860 C CA . LEU A 1 107 ? -0.847 -2.866 1.272 1.00 10.12 107 LEU A CA 1
ATOM 861 C C . LEU A 1 107 ? 0.387 -3.198 2.125 1.00 9.11 107 LEU A C 1
ATOM 862 O O . LEU A 1 107 ? 0.314 -3.270 3.360 1.00 9.13 107 LEU A O 1
ATOM 867 N N . GLU A 1 108 ? 1.538 -3.333 1.473 1.00 9.66 108 GLU A N 1
ATOM 868 C CA . GLU A 1 108 ? 2.829 -3.416 2.157 1.00 11.42 108 GLU A CA 1
ATOM 869 C C . GLU A 1 108 ? 3.430 -2.020 2.118 1.00 12.37 108 GLU A C 1
ATOM 870 O O . GLU A 1 108 ? 3.822 -1.540 1.048 1.00 13.23 108 GLU A O 1
ATOM 876 N N . TYR A 1 109 ? 3.470 -1.359 3.270 1.00 10.96 109 TYR A N 1
ATOM 877 C CA . TYR A 1 109 ? 3.913 0.026 3.373 1.00 10.52 109 TYR A CA 1
ATOM 878 C C . TYR A 1 109 ? 5.171 0.162 4.223 1.00 11.89 109 TYR A C 1
ATOM 879 O O . TYR A 1 109 ? 5.577 -0.749 4.943 1.00 12.76 109 TYR A O 1
ATOM 888 N N . GLY A 1 110 ? 5.740 1.362 4.169 1.00 11.46 110 GLY A N 1
ATOM 889 C CA . GLY A 1 110 ? 6.992 1.620 4.866 1.00 12.01 110 GLY A CA 1
ATOM 890 C C . GLY A 1 110 ? 6.829 1.636 6.376 1.00 11.32 110 GLY A C 1
ATOM 891 O O . GLY A 1 110 ? 5.874 2.196 6.920 1.00 13.33 110 GLY A O 1
ATOM 892 N N . LEU A 1 111 ? 7.806 1.048 7.068 1.00 13.04 111 LEU A N 1
ATOM 893 C CA . LEU A 1 111 ? 7.736 0.855 8.509 1.00 12.62 111 LEU A CA 1
ATOM 894 C C . LEU A 1 111 ? 8.868 1.597 9.201 1.00 13.57 111 LEU A C 1
ATOM 895 O O . LEU A 1 111 ? 9.991 1.654 8.685 1.00 13.20 111 LEU A O 1
ATOM 900 N N . GLY A 1 112 ? 8.572 2.148 10.378 1.00 10.78 112 GLY A N 1
ATOM 901 C CA . GLY A 1 112 ? 9.603 2.673 11.239 1.00 13.57 112 GLY A CA 1
ATOM 902 C C . GLY A 1 112 ? 10.374 1.564 11.932 1.00 16.35 112 GLY A C 1
ATOM 903 O O . GLY A 1 112 ? 9.880 0.447 12.115 1.00 12.08 112 GLY A O 1
ATOM 904 N N . PRO A 1 113 ? 11.614 1.858 12.356 1.00 14.89 113 PRO A N 1
ATOM 905 C CA . PRO A 1 113 ? 12.264 3.172 12.264 1.00 15.24 113 PRO A CA 1
ATOM 906 C C . PRO A 1 113 ? 12.991 3.447 10.945 1.00 17.73 113 PRO A C 1
ATOM 907 O O . PRO A 1 113 ? 13.508 4.552 10.780 1.00 21.77 113 PRO A O 1
ATOM 911 N N . GLU A 1 114 ? 13.022 2.486 10.017 1.00 15.39 114 GLU A N 1
ATOM 912 C CA . GLU A 1 114 ? 13.749 2.693 8.766 1.00 17.83 114 GLU A CA 1
ATOM 913 C C . GLU A 1 114 ? 13.066 3.735 7.890 1.00 20.42 114 GLU A C 1
ATOM 914 O O . GLU A 1 114 ? 13.744 4.535 7.227 1.00 21.32 114 GLU A O 1
ATOM 920 N N . ASP A 1 115 ? 11.728 3.737 7.877 1.00 16.23 115 ASP A N 1
ATOM 921 C CA . ASP A 1 115 ? 10.899 4.649 7.078 1.00 14.80 115 ASP A CA 1
ATOM 922 C C . ASP A 1 115 ? 9.913 5.294 8.044 1.00 16.66 115 ASP A C 1
ATOM 923 O O . ASP A 1 115 ? 8.793 4.801 8.220 1.00 17.27 115 ASP A O 1
ATOM 928 N N . LYS A 1 116 ? 10.337 6.396 8.643 1.00 16.67 116 LYS A N 1
ATOM 929 C CA . LYS A 1 116 ? 9.592 7.099 9.669 1.00 17.81 116 LYS A CA 1
ATOM 930 C C . LYS A 1 116 ? 8.438 7.885 9.066 1.00 13.67 116 LYS A C 1
ATOM 931 O O . LYS A 1 116 ? 8.402 8.179 7.864 1.00 13.84 116 LYS A O 1
ATOM 937 N N . TYR A 1 117 ? 7.513 8.256 9.940 1.00 12.29 117 TYR A N 1
ATOM 938 C CA . TYR A 1 117 ? 6.425 9.144 9.572 1.00 12.82 117 TYR A CA 1
ATOM 939 C C . TYR A 1 117 ? 6.987 10.346 8.811 1.00 16.83 117 TYR A C 1
ATOM 940 O O . TYR A 1 117 ? 8.010 10.914 9.218 1.00 16.51 117 TYR A O 1
ATOM 949 N N . PRO A 1 118 ? 6.349 10.769 7.717 1.00 14.15 118 PRO A N 1
ATOM 950 C CA . PRO A 1 118 ? 5.033 10.315 7.261 1.00 13.30 118 PRO A CA 1
ATOM 951 C C . PRO A 1 118 ? 5.048 9.323 6.097 1.00 10.89 118 PRO A C 1
ATOM 952 O O . PRO A 1 118 ? 4.082 9.338 5.316 1.00 10.77 118 PRO A O 1
ATOM 956 N N . ALA A 1 119 ? 6.089 8.489 5.998 1.00 11.17 119 ALA A N 1
ATOM 957 C CA . ALA A 1 119 ? 6.178 7.507 4.916 1.00 12.60 119 ALA A CA 1
ATOM 958 C C . ALA A 1 119 ? 4.905 6.673 4.787 1.00 11.93 119 ALA A C 1
ATOM 959 O O . ALA A 1 119 ? 4.332 6.562 3.693 1.00 12.06 119 ALA A O 1
ATOM 961 N N . ALA A 1 120 ? 4.437 6.099 5.900 1.00 11.02 120 ALA A N 1
ATOM 962 C CA . ALA A 1 120 ? 3.255 5.237 5.847 1.00 10.41 120 ALA A CA 1
ATOM 963 C C . ALA A 1 120 ? 2.016 5.983 5.349 1.00 10.41 120 ALA A C 1
ATOM 964 O O . ALA A 1 120 ? 1.217 5.427 4.588 1.00 11.35 120 ALA A O 1
ATOM 966 N N . VAL A 1 121 ? 1.819 7.234 5.791 1.00 11.19 121 VAL A N 1
ATOM 967 C CA . VAL A 1 121 ? 0.690 8.032 5.313 1.00 11.19 121 VAL A CA 1
ATOM 968 C C . VAL A 1 121 ? 0.784 8.239 3.806 1.00 10.43 121 VAL A C 1
ATOM 969 O O . VAL A 1 121 ? -0.213 8.122 3.081 1.00 12.34 121 VAL A O 1
ATOM 973 N N . ASN A 1 122 ? 1.977 8.565 3.319 1.00 8.87 122 ASN A N 1
ATOM 974 C CA . ASN A 1 122 ? 2.124 8.806 1.886 1.00 10.03 122 ASN A CA 1
ATOM 975 C C . ASN A 1 122 ? 1.903 7.516 1.094 1.00 11.93 122 ASN A C 1
ATOM 976 O O . ASN A 1 122 ? 1.350 7.558 -0.014 1.00 13.94 122 ASN A O 1
ATOM 981 N N . HIS A 1 123 ? 2.302 6.367 1.650 1.00 10.36 123 HIS A N 1
ATOM 982 C CA . HIS A 1 123 ? 2.061 5.093 0.967 1.00 9.63 123 HIS A CA 1
ATOM 983 C C . HIS A 1 123 ? 0.583 4.742 0.950 1.00 9.40 123 HIS A C 1
ATOM 984 O O . HIS A 1 123 ? 0.068 4.224 -0.046 1.00 9.23 123 HIS A O 1
ATOM 991 N N . ALA A 1 124 ? -0.120 5.006 2.054 1.00 9.46 124 ALA A N 1
ATOM 992 C CA . ALA A 1 124 ? -1.547 4.735 2.087 1.00 8.85 124 ALA A CA 1
ATOM 993 C C . ALA A 1 124 ? -2.268 5.563 1.034 1.00 9.88 124 ALA A C 1
ATOM 994 O O . ALA A 1 124 ? -3.124 5.051 0.300 1.00 11.16 124 ALA A O 1
ATOM 996 N N . LEU A 1 125 ? -1.908 6.849 0.921 1.00 10.23 125 LEU A N 1
ATOM 997 C CA . LEU A 1 125 ? -2.592 7.693 -0.051 1.00 10.90 125 LEU A CA 1
ATOM 998 C C . LEU A 1 125 ? -2.252 7.259 -1.472 1.00 9.20 125 LEU A C 1
ATOM 999 O O . LEU A 1 125 ? -3.142 7.192 -2.331 1.00 10.19 125 LEU A O 1
ATOM 1004 N N . TYR A 1 126 ? -0.974 6.965 -1.730 1.00 8.47 126 TYR A N 1
ATOM 1005 C CA . TYR A 1 126 ? -0.573 6.531 -3.069 1.00 11.08 126 TYR A CA 1
ATOM 1006 C C . TYR A 1 126 ? -1.317 5.264 -3.493 1.00 10.88 126 TYR A C 1
ATOM 1007 O O . TYR A 1 126 ? -1.777 5.158 -4.639 1.00 10.89 126 TYR A O 1
ATOM 1016 N N . ALA A 1 127 ? -1.456 4.301 -2.573 1.00 10.69 127 ALA A N 1
ATOM 1017 C CA . ALA A 1 127 ? -2.170 3.061 -2.870 1.00 11.48 127 ALA A CA 1
ATOM 1018 C C . ALA A 1 127 ? -3.643 3.306 -3.166 1.00 10.14 127 ALA A C 1
ATOM 1019 O O . ALA A 1 127 ? -4.200 2.751 -4.121 1.00 10.52 127 ALA A O 1
ATOM 1021 N N . TYR A 1 128 ? -4.300 4.135 -2.352 1.00 8.73 128 TYR A N 1
ATOM 1022 C CA . TYR A 1 128 ? -5.698 4.423 -2.619 1.00 8.27 128 TYR A CA 1
ATOM 1023 C C . TYR A 1 128 ? -5.855 5.103 -3.971 1.00 9.18 128 TYR A C 1
ATOM 1024 O O . TYR A 1 128 ? -6.769 4.778 -4.734 1.00 11.13 128 TYR A O 1
ATOM 1033 N N . ASP A 1 129 ? -4.983 6.067 -4.275 1.00 11.42 129 ASP A N 1
ATOM 1034 C CA . ASP A 1 129 ? -5.112 6.787 -5.539 1.00 11.46 129 ASP A CA 1
ATOM 1035 C C . ASP A 1 129 ? -4.869 5.856 -6.713 1.00 10.99 129 ASP A C 1
ATOM 1036 O O . ASP A 1 129 ? -5.510 5.994 -7.756 1.00 13.93 129 ASP A O 1
ATOM 1041 N N . TRP A 1 130 ? -3.932 4.923 -6.562 1.00 11.23 130 TRP A N 1
ATOM 1042 C CA . TRP A 1 130 ? -3.660 3.969 -7.637 1.00 12.76 130 TRP A CA 1
ATOM 1043 C C . TRP A 1 130 ? -4.857 3.061 -7.859 1.00 12.88 130 TRP A C 1
ATOM 1044 O O . TRP A 1 130 ? -5.303 2.863 -8.998 1.00 13.23 130 TRP A O 1
ATOM 1055 N N . LEU A 1 131 ? -5.427 2.540 -6.772 1.00 11.43 131 LEU A N 1
ATOM 1056 C CA . LEU A 1 131 ? -6.590 1.669 -6.901 1.00 13.91 131 LEU A CA 1
ATOM 1057 C C . LEU A 1 131 ? -7.770 2.411 -7.503 1.00 13.62 131 LEU A C 1
ATOM 1058 O O . LEU A 1 131 ? -8.475 1.878 -8.372 1.00 15.34 131 LEU A O 1
ATOM 1063 N N . TYR A 1 132 ? -8.006 3.647 -7.058 1.00 11.53 132 TYR A N 1
ATOM 1064 C CA . TYR A 1 132 ? -9.122 4.422 -7.581 1.00 17.02 132 TYR A CA 1
ATOM 1065 C C . TYR A 1 132 ? -8.975 4.648 -9.080 1.00 15.39 132 TYR A C 1
ATOM 1066 O O . TYR A 1 132 ? -9.949 4.531 -9.835 1.00 20.13 132 TYR A O 1
ATOM 1075 N N . GLU A 1 133 ? -7.763 4.965 -9.524 1.00 14.62 133 GLU A N 1
ATOM 1076 C CA . GLU A 1 133 ? -7.514 5.221 -10.935 1.00 18.21 133 GLU A CA 1
ATOM 1077 C C . GLU A 1 133 ? -7.561 3.946 -11.774 1.00 21.74 133 GLU A C 1
ATOM 1078 O O . GLU A 1 133 ? -7.986 3.994 -12.934 1.00 22.84 133 GLU A O 1
ATOM 1084 N N . ASN A 1 134 ? -7.135 2.807 -11.224 1.00 15.84 134 ASN A N 1
ATOM 1085 C CA . ASN A 1 134 ? -6.977 1.580 -12.004 1.00 17.34 134 ASN A CA 1
ATOM 1086 C C . ASN A 1 134 ? -8.059 0.543 -11.722 1.00 18.61 134 ASN A C 1
ATOM 1087 O O . ASN A 1 134 ? -7.914 -0.620 -12.126 1.00 20.47 134 ASN A O 1
ATOM 1092 N N . ILE A 1 135 ? -9.150 0.938 -11.068 1.00 16.60 135 ILE A N 1
ATOM 1093 C CA . ILE A 1 135 ? -10.135 -0.027 -10.599 1.00 19.33 135 ILE A CA 1
ATOM 1094 C C . ILE A 1 135 ? -10.748 -0.804 -11.759 1.00 23.39 135 ILE A C 1
ATOM 1095 O O . ILE A 1 135 ? -11.056 -1.991 -11.613 1.00 20.25 135 ILE A O 1
ATOM 1100 N N . THR A 1 136 ? -10.903 -0.175 -12.932 1.00 21.47 136 THR A N 1
ATOM 1101 C CA . THR A 1 136 ? -11.575 -0.870 -14.029 1.00 24.16 136 THR A CA 1
ATOM 1102 C C . THR A 1 136 ? -10.706 -1.960 -14.645 1.00 29.81 136 THR A C 1
ATOM 1103 O O . THR A 1 136 ? -11.235 -2.825 -15.355 1.00 30.39 136 THR A O 1
ATOM 1107 N N . LYS A 1 137 ? -9.393 -1.946 -14.386 1.00 25.46 137 LYS A N 1
ATOM 1108 C CA . LYS A 1 137 ? -8.540 -3.063 -14.782 1.00 24.40 137 LYS A CA 1
ATOM 1109 C C . LYS A 1 137 ? -8.951 -4.358 -14.096 1.00 27.69 137 LYS A C 1
ATOM 1110 O O . LYS A 1 137 ? -8.637 -5.442 -14.596 1.00 29.24 137 LYS A O 1
ATOM 1116 N N . PHE A 1 138 ? -9.648 -4.267 -12.968 1.00 22.49 138 PHE A N 1
ATOM 1117 C CA . PHE A 1 138 ? -10.128 -5.427 -12.235 1.00 23.60 138 PHE A CA 1
ATOM 1118 C C . PHE A 1 138 ? -11.602 -5.696 -12.489 1.00 27.80 138 PHE A C 1
ATOM 1119 O O . PHE A 1 138 ? -12.201 -6.531 -11.796 1.00 25.67 138 PHE A O 1
ATOM 1127 N N . ASN A 1 139 ? -12.191 -5.012 -13.476 1.00 26.53 139 ASN A N 1
ATOM 1128 C CA . ASN A 1 139 ? -13.621 -5.098 -13.771 1.00 28.96 139 ASN A CA 1
ATOM 1129 C C . ASN A 1 139 ? -14.453 -4.668 -12.565 1.00 28.40 139 ASN A C 1
ATOM 1130 O O . ASN A 1 139 ? -15.499 -5.247 -12.260 1.00 33.21 139 ASN A O 1
ATOM 1135 N N . LEU A 1 140 ? -13.976 -3.640 -11.871 1.00 27.61 140 LEU A N 1
ATOM 1136 C CA . LEU A 1 140 ? -14.632 -3.068 -10.710 1.00 25.42 140 LEU A CA 1
ATOM 1137 C C . LEU A 1 140 ? -14.840 -1.580 -10.960 1.00 23.26 140 LEU A C 1
ATOM 1138 O O . LEU A 1 140 ? -14.287 -1.006 -11.901 1.00 23.60 140 LEU A O 1
ATOM 1143 N N . SER A 1 141 ? -15.650 -0.944 -10.117 1.00 26.65 141 SER A N 1
ATOM 1144 C CA . SER A 1 141 ? -15.984 0.458 -10.311 1.00 25.09 141 SER A CA 1
ATOM 1145 C C . SER A 1 141 ? -15.652 1.263 -9.063 1.00 23.05 141 SER A C 1
ATOM 1146 O O . SER A 1 141 ? -15.621 0.730 -7.949 1.00 22.34 141 SER A O 1
ATOM 1149 N N . THR A 1 142 ? -15.417 2.563 -9.271 1.00 24.14 142 THR A N 1
ATOM 1150 C CA . THR A 1 142 ? -14.994 3.446 -8.186 1.00 28.09 142 THR A CA 1
ATOM 1151 C C . THR A 1 142 ? -16.054 3.596 -7.099 1.00 25.82 142 THR A C 1
ATOM 1152 O O . THR A 1 142 ? -15.715 3.946 -5.962 1.00 31.92 142 THR A O 1
ATOM 1156 N N . GLU A 1 143 ? -17.318 3.317 -7.403 1.00 26.20 143 GLU A N 1
ATOM 1157 C CA . GLU A 1 143 ? -18.365 3.437 -6.399 1.00 28.06 143 GLU A CA 1
ATOM 1158 C C . GLU A 1 143 ? -18.357 2.297 -5.391 1.00 24.01 143 GLU A C 1
ATOM 1159 O O . GLU A 1 143 ? -19.112 2.355 -4.414 1.00 29.97 143 GLU A O 1
ATOM 1165 N N . ASN A 1 144 ? -17.528 1.273 -5.591 1.00 20.35 144 ASN A N 1
ATOM 1166 C CA . ASN A 1 144 ? -17.549 0.081 -4.749 1.00 21.31 144 ASN A CA 1
ATOM 1167 C C . ASN A 1 144 ? -16.195 -0.194 -4.103 1.00 15.55 144 ASN A C 1
ATOM 1168 O O . ASN A 1 144 ? -15.843 -1.354 -3.873 1.00 17.74 144 ASN A O 1
ATOM 1173 N N . ILE A 1 145 ? -15.435 0.858 -3.807 1.00 16.94 145 ILE A N 1
ATOM 1174 C CA . ILE A 1 145 ? -14.141 0.744 -3.134 1.00 12.01 145 ILE A CA 1
ATOM 1175 C C . ILE A 1 145 ? -14.336 1.070 -1.658 1.00 12.99 145 ILE A C 1
ATOM 1176 O O . ILE A 1 145 ? -14.843 2.145 -1.308 1.00 17.97 145 ILE A O 1
ATOM 1181 N N . PHE A 1 146 ? -13.952 0.134 -0.798 1.00 12.30 146 PHE A N 1
ATOM 1182 C CA . PHE A 1 146 ? -14.000 0.269 0.650 1.00 12.15 146 PHE A CA 1
ATOM 1183 C C . PHE A 1 146 ? -12.576 0.338 1.182 1.00 12.55 146 PHE A C 1
ATOM 1184 O O . PHE A 1 146 ? -11.631 -0.079 0.512 1.00 10.50 146 PHE A O 1
ATOM 1192 N N . VAL A 1 147 ? -12.415 0.865 2.393 1.00 9.44 147 VAL A N 1
ATOM 1193 C CA . VAL A 1 147 ? -11.117 0.824 3.061 1.00 10.34 147 VAL A CA 1
ATOM 1194 C C . VAL A 1 147 ? -11.266 0.186 4.433 1.00 10.71 147 VAL A C 1
ATOM 1195 O O . VAL A 1 147 ? -12.276 0.379 5.120 1.00 12.92 147 VAL A O 1
ATOM 1199 N N . MET A 1 148 ? -10.252 -0.565 4.831 1.00 9.74 148 MET A N 1
ATOM 1200 C CA . MET A 1 148 ? -10.300 -1.297 6.086 1.00 11.01 148 MET A CA 1
ATOM 1201 C C . MET A 1 148 ? -8.900 -1.329 6.668 1.00 11.73 148 MET A C 1
ATOM 1202 O O . MET A 1 148 ? -7.927 -1.533 5.943 1.00 10.08 148 MET A O 1
ATOM 1207 N N . GLY A 1 149 ? -8.792 -1.130 7.967 1.00 10.78 149 GLY A N 1
ATOM 1208 C CA . GLY A 1 149 ? -7.490 -1.224 8.602 1.00 11.15 149 GLY A CA 1
ATOM 1209 C C . GLY A 1 149 ? -7.634 -1.552 10.062 1.00 11.38 149 GLY A C 1
ATOM 1210 O O . GLY A 1 149 ? -8.647 -1.225 10.678 1.00 11.70 149 GLY A O 1
ATOM 1211 N N . ASP A 1 150 ? -6.612 -2.199 10.630 1.00 11.48 150 ASP A N 1
ATOM 1212 C CA . ASP A 1 150 ? -6.622 -2.495 12.057 1.00 12.20 150 ASP A CA 1
ATOM 1213 C C . ASP A 1 150 ? -5.473 -1.760 12.736 1.00 16.54 150 ASP A C 1
ATOM 1214 O O . ASP A 1 150 ? -4.363 -1.702 12.199 1.00 14.70 150 ASP A O 1
ATOM 1219 N N . SER A 1 151 ? -5.769 -1.164 13.894 1.00 16.29 151 SER A N 1
ATOM 1220 C CA . SER A 1 151 ? -4.823 -0.402 14.725 1.00 18.40 151 SER A CA 1
ATOM 1221 C C . SER A 1 151 ? -4.123 0.747 13.980 1.00 19.13 151 SER A C 1
ATOM 1222 O O . SER A 1 151 ? -4.771 1.738 13.607 1.00 16.03 151 SER A O 1
ATOM 1225 N N . ALA A 1 152 ? -2.795 0.660 13.798 1.00 13.36 152 ALA A N 1
ATOM 1226 C CA . ALA A 1 152 ? -2.097 1.623 12.943 1.00 13.26 152 ALA A CA 1
ATOM 1227 C C . ALA A 1 152 ? -2.689 1.635 11.539 1.00 12.48 152 ALA A C 1
ATOM 1228 O O . ALA A 1 152 ? -2.705 2.671 10.874 1.00 12.72 152 ALA A O 1
ATOM 1230 N N . GLY A 1 153 ? -3.178 0.488 11.067 1.00 10.16 153 GLY A N 1
ATOM 1231 C CA . GLY A 1 153 ? -3.826 0.467 9.773 1.00 10.46 153 GLY A CA 1
ATOM 1232 C C . GLY A 1 153 ? -5.169 1.169 9.774 1.00 11.02 153 GLY A C 1
ATOM 1233 O O . GLY A 1 153 ? -5.558 1.763 8.765 1.00 11.20 153 GLY A O 1
ATOM 1234 N N . GLY A 1 154 ? -5.902 1.100 10.895 1.00 12.15 154 GLY A N 1
ATOM 1235 C CA . GLY A 1 154 ? -7.132 1.870 11.010 1.00 13.91 154 GLY A CA 1
ATOM 1236 C C . GLY A 1 154 ? -6.843 3.353 11.021 1.00 11.95 154 GLY A C 1
ATOM 1237 O O . GLY A 1 154 ? -7.550 4.142 10.399 1.00 11.51 154 GLY A O 1
ATOM 1238 N N . ASN A 1 155 ? -5.752 3.739 11.684 1.00 12.74 155 ASN A N 1
ATOM 1239 C CA . ASN A 1 155 ? -5.226 5.098 11.593 1.00 10.59 155 ASN A CA 1
ATOM 1240 C C . ASN A 1 155 ? -5.048 5.536 10.140 1.00 11.75 155 ASN A C 1
ATOM 1241 O O . ASN A 1 155 ? -5.564 6.578 9.722 1.00 11.76 155 ASN A O 1
ATOM 1246 N N . LEU A 1 156 ? -4.353 4.717 9.342 1.00 9.80 156 LEU A N 1
ATOM 1247 C CA . LEU A 1 156 ? -4.014 5.119 7.987 1.00 8.65 156 LEU A CA 1
ATOM 1248 C C . LEU A 1 156 ? -5.239 5.174 7.084 1.00 9.69 156 LEU A C 1
ATOM 1249 O O . LEU A 1 156 ? -5.328 6.070 6.246 1.00 10.67 156 LEU A O 1
ATOM 1254 N N . VAL A 1 157 ? -6.190 4.237 7.220 1.00 9.34 157 VAL A N 1
ATOM 1255 C CA . VAL A 1 157 ? -7.305 4.271 6.261 1.00 8.66 157 VAL A CA 1
ATOM 1256 C C . VAL A 1 157 ? -8.284 5.385 6.605 1.00 10.46 157 VAL A C 1
ATOM 1257 O O . VAL A 1 157 ? -8.933 5.926 5.712 1.00 12.61 157 VAL A O 1
ATOM 1261 N N . THR A 1 158 ? -8.426 5.744 7.879 1.00 10.18 158 THR A N 1
ATOM 1262 C CA . THR A 1 158 ? -9.302 6.871 8.167 1.00 12.36 158 THR A CA 1
ATOM 1263 C C . THR A 1 158 ? -8.661 8.182 7.707 1.00 10.86 158 THR A C 1
ATOM 1264 O O . THR A 1 158 ? -9.364 9.081 7.246 1.00 11.91 158 THR A O 1
ATOM 1268 N N . ILE A 1 159 ? -7.327 8.287 7.768 1.00 10.68 159 ILE A N 1
ATOM 1269 C CA . ILE A 1 159 ? -6.652 9.440 7.172 1.00 11.59 159 ILE A CA 1
ATOM 1270 C C . ILE A 1 159 ? -6.911 9.509 5.667 1.00 12.84 159 ILE A C 1
ATOM 1271 O O . ILE A 1 159 ? -7.079 10.595 5.106 1.00 12.00 159 ILE A O 1
ATOM 1276 N N . ILE A 1 160 ? -6.969 8.360 4.981 1.00 10.12 160 ILE A N 1
ATOM 1277 C CA . ILE A 1 160 ? -7.329 8.397 3.565 1.00 11.57 160 ILE A CA 1
ATOM 1278 C C . ILE A 1 160 ? -8.655 9.121 3.383 1.00 10.37 160 ILE A C 1
ATOM 1279 O O . ILE A 1 160 ? -8.782 10.011 2.538 1.00 14.31 160 ILE A O 1
ATOM 1284 N N . CYS A 1 161 ? -9.655 8.761 4.193 1.00 11.08 161 CYS A N 1
ATOM 1285 C CA . CYS A 1 161 ? -10.981 9.348 4.025 1.00 12.98 161 CYS A CA 1
ATOM 1286 C C . CYS A 1 161 ? -10.948 10.846 4.272 1.00 15.48 161 CYS A C 1
ATOM 1287 O O . CYS A 1 161 ? -11.549 11.618 3.515 1.00 13.63 161 CYS A O 1
ATOM 1290 N N . HIS A 1 162 ? -10.248 11.270 5.331 1.00 11.47 162 HIS A N 1
ATOM 1291 C CA . HIS A 1 162 ? -10.124 12.700 5.623 1.00 13.35 162 HIS A CA 1
ATOM 1292 C C . HIS A 1 162 ? -9.416 13.458 4.503 1.00 15.43 162 HIS A C 1
ATOM 1293 O O . HIS A 1 162 ? -9.751 14.616 4.225 1.00 16.47 162 HIS A O 1
ATOM 1300 N N . GLU A 1 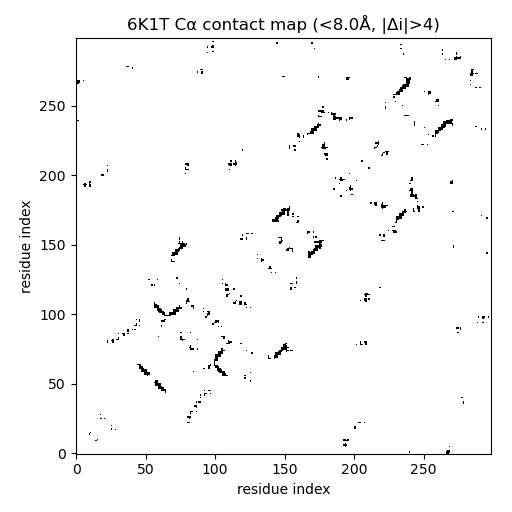163 ? -8.422 12.841 3.864 1.00 14.72 163 GLU A N 1
ATOM 1301 C CA . GLU A 1 163 ? -7.590 13.518 2.875 1.00 12.62 163 GLU A CA 1
ATOM 1302 C C . GLU A 1 163 ? -8.114 13.400 1.452 1.00 12.09 163 GLU A C 1
ATOM 1303 O O . GLU A 1 163 ? -7.514 13.990 0.544 1.00 13.66 163 GLU A O 1
ATOM 1309 N N . ARG A 1 164 ? -9.187 12.645 1.228 1.00 12.73 164 ARG A N 1
ATOM 1310 C CA . ARG A 1 164 ? -9.725 12.442 -0.118 1.00 14.52 164 ARG A CA 1
ATOM 1311 C C . ARG A 1 164 ? -11.216 12.773 -0.119 1.00 16.51 164 ARG A C 1
ATOM 1312 O O . ARG A 1 164 ? -12.071 11.941 -0.406 1.00 18.42 164 ARG A O 1
ATOM 1320 N N . GLN A 1 165 ? -11.518 14.033 0.201 1.00 17.42 165 GLN A N 1
ATOM 1321 C CA . GLN A 1 165 ? -12.900 14.445 0.419 1.00 15.46 165 GLN A CA 1
ATOM 1322 C C . GLN A 1 165 ? -13.729 14.394 -0.859 1.00 19.94 165 GLN A C 1
ATOM 1323 O O . GLN A 1 165 ? -14.944 14.205 -0.791 1.00 21.42 165 GLN A O 1
ATOM 1329 N N . GLU A 1 166 ? -13.099 14.557 -2.021 1.00 20.86 166 GLU A N 1
ATOM 1330 C CA . GLU A 1 166 ? -13.827 14.567 -3.286 1.00 21.97 166 GLU A CA 1
ATOM 1331 C C . GLU A 1 166 ? -14.054 13.178 -3.866 1.00 23.23 166 GLU A C 1
ATOM 1332 O O . GLU A 1 166 ? -14.856 13.038 -4.793 1.00 22.67 166 GLU A O 1
ATOM 1338 N N . ASN A 1 167 ? -13.381 12.152 -3.355 1.00 21.63 167 ASN A N 1
ATOM 1339 C CA . ASN A 1 167 ? -13.613 10.793 -3.829 1.00 20.64 167 ASN A CA 1
ATOM 1340 C C . ASN A 1 167 ? -13.421 9.827 -2.660 1.00 19.38 167 ASN A C 1
ATOM 1341 O O . ASN A 1 167 ? -12.563 8.937 -2.661 1.00 20.01 167 ASN A O 1
ATOM 1346 N N . MET A 1 168 ? -14.249 10.002 -1.632 1.00 18.66 168 MET A N 1
ATOM 1347 C CA . MET A 1 168 ? -14.141 9.193 -0.436 1.00 17.12 168 MET A CA 1
ATOM 1348 C C . MET A 1 168 ? -14.510 7.743 -0.737 1.00 15.98 168 MET A C 1
ATOM 1349 O O . MET A 1 168 ? -15.315 7.468 -1.633 1.00 18.53 168 MET A O 1
ATOM 1354 N N . PRO A 1 169 ? -13.955 6.803 0.024 1.00 15.55 169 PRO A N 1
ATOM 1355 C CA . PRO A 1 169 ? -14.409 5.410 -0.049 1.00 16.66 169 PRO A CA 1
ATOM 1356 C C . PRO A 1 169 ? -15.905 5.277 0.219 1.00 18.12 169 PRO A C 1
ATOM 1357 O O . PRO A 1 169 ? -16.534 6.124 0.859 1.00 17.66 169 PRO A O 1
ATOM 1361 N N . LYS A 1 170 ? -16.476 4.178 -0.278 1.00 14.94 170 LYS A N 1
ATOM 1362 C CA . LYS A 1 170 ? -17.885 3.896 -0.025 1.00 16.05 170 LYS A CA 1
ATOM 1363 C C . LYS A 1 170 ? -18.152 3.745 1.464 1.00 17.76 170 LYS A C 1
ATOM 1364 O O . LYS A 1 170 ? -19.196 4.173 1.972 1.00 18.58 170 LYS A O 1
ATOM 1370 N N . ALA A 1 171 ? -17.220 3.130 2.181 1.00 14.14 171 ALA A N 1
ATOM 1371 C CA . ALA A 1 171 ? -17.340 2.987 3.621 1.00 14.54 171 ALA A CA 1
ATOM 1372 C C . ALA A 1 171 ? -15.951 2.698 4.152 1.00 15.09 171 ALA A C 1
ATOM 1373 O O . ALA A 1 171 ? -15.051 2.329 3.393 1.00 12.15 171 ALA A O 1
ATOM 1375 N N . GLN A 1 172 ? -15.788 2.878 5.459 1.00 15.34 172 GLN A N 1
ATOM 1376 C CA . GLN A 1 172 ? -14.527 2.590 6.130 1.00 12.51 172 GLN A CA 1
ATOM 1377 C C . GLN A 1 172 ? -14.794 1.641 7.287 1.00 13.73 172 GLN A C 1
ATOM 1378 O O . GLN A 1 172 ? -15.781 1.789 8.013 1.00 15.04 172 GLN A O 1
ATOM 1384 N N . ILE A 1 173 ? -13.924 0.651 7.434 1.00 9.81 173 ILE A N 1
ATOM 1385 C CA . ILE A 1 173 ? -14.032 -0.357 8.468 1.00 10.20 173 ILE A CA 1
ATOM 1386 C C . ILE A 1 173 ? -12.797 -0.180 9.338 1.00 11.40 173 ILE A C 1
ATOM 1387 O O . ILE A 1 173 ? -11.673 -0.417 8.881 1.00 12.93 173 ILE A O 1
ATOM 1392 N N . LEU A 1 174 ? -12.993 0.299 10.565 1.00 8.56 174 LEU A N 1
ATOM 1393 C CA . LEU A 1 174 ? -11.891 0.604 11.476 1.00 11.04 174 LEU A CA 1
ATOM 1394 C C . LEU A 1 174 ? -11.850 -0.448 12.571 1.00 12.51 174 LEU A C 1
ATOM 1395 O O . LEU A 1 174 ? -12.801 -0.578 13.343 1.00 14.17 174 LEU A O 1
ATOM 1400 N N . VAL A 1 175 ? -10.753 -1.181 12.656 1.00 12.35 175 VAL A N 1
ATOM 1401 C CA . VAL A 1 175 ? -10.600 -2.240 13.651 1.00 12.98 175 VAL A CA 1
ATOM 1402 C C . VAL A 1 175 ? -9.609 -1.749 14.702 1.00 13.35 175 VAL A C 1
ATOM 1403 O O . VAL A 1 175 ? -8.443 -1.489 14.384 1.00 12.45 175 VAL A O 1
ATOM 1407 N N . TYR A 1 176 ? -10.092 -1.587 15.952 1.00 12.11 176 TYR A N 1
ATOM 1408 C CA . TYR A 1 176 ? -9.393 -0.948 17.077 1.00 12.54 176 TYR A CA 1
ATOM 1409 C C . TYR A 1 176 ? -8.376 0.085 16.595 1.00 14.19 176 TYR A C 1
ATOM 1410 O O . TYR A 1 176 ? -7.168 -0.080 16.813 1.00 13.91 176 TYR A O 1
ATOM 1419 N N . PRO A 1 177 ? -8.837 1.161 15.961 1.00 14.65 177 PRO A N 1
ATOM 1420 C CA . PRO A 1 177 ? -7.920 2.130 15.353 1.00 15.94 177 PRO A CA 1
ATOM 1421 C C . PRO A 1 177 ? -7.220 3.023 16.363 1.00 16.55 177 PRO A C 1
ATOM 1422 O O . PRO A 1 177 ? -7.766 3.400 17.402 1.00 17.68 177 PRO A O 1
ATOM 1426 N N . ALA A 1 178 ? -5.996 3.387 16.013 1.00 13.30 178 ALA A N 1
ATOM 1427 C CA . ALA A 1 178 ? -5.224 4.378 16.765 1.00 15.87 178 ALA A CA 1
ATOM 1428 C C . ALA A 1 178 ? -5.591 5.756 16.217 1.00 16.58 178 ALA A C 1
ATOM 1429 O O . ALA A 1 178 ? -5.148 6.146 15.140 1.00 19.03 178 ALA A O 1
ATOM 1431 N N . VAL A 1 179 ? -6.398 6.513 16.955 1.00 15.22 179 VAL A N 1
ATOM 1432 C CA . VAL A 1 179 ? -6.898 7.792 16.463 1.00 12.83 179 VAL A CA 1
ATOM 1433 C C . VAL A 1 179 ? -6.462 8.974 17.315 1.00 14.17 179 VAL A C 1
ATOM 1434 O O . VAL A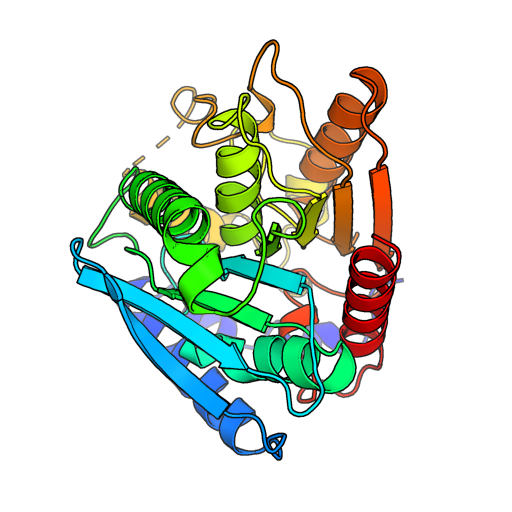 1 179 ? -6.649 10.123 16.888 1.00 14.56 179 VAL A O 1
ATOM 1438 N N . ASP A 1 180 ? -5.889 8.741 18.496 1.00 14.41 180 ASP A N 1
ATOM 1439 C CA . ASP A 1 180 ? -5.503 9.836 19.384 1.00 18.59 180 ASP A CA 1
ATOM 1440 C C . ASP A 1 180 ? -4.290 9.367 20.181 1.00 15.18 180 ASP A C 1
ATOM 1441 O O . ASP A 1 180 ? -4.437 8.642 21.175 1.00 19.15 180 ASP A O 1
ATOM 1446 N N . MET A 1 181 ? -3.108 9.783 19.739 1.00 17.59 181 MET A N 1
ATOM 1447 C CA . MET A 1 181 ? -1.863 9.431 20.404 1.00 20.59 181 MET A CA 1
ATOM 1448 C C . MET A 1 181 ? -1.435 10.466 21.427 1.00 19.44 181 MET A C 1
ATOM 1449 O O . MET A 1 181 ? -0.358 10.322 22.017 1.00 23.04 181 MET A O 1
ATOM 1454 N N . TYR A 1 182 ? -2.247 11.499 21.653 1.00 21.16 182 TYR A N 1
ATOM 1455 C CA . TYR A 1 182 ? -1.881 12.612 22.522 1.00 19.50 182 TYR A CA 1
ATOM 1456 C C . TYR A 1 182 ? -2.587 12.567 23.871 1.00 21.43 182 TYR A C 1
ATOM 1457 O O . TYR A 1 182 ? -1.941 12.726 24.912 1.00 25.85 182 TYR A O 1
ATOM 1466 N N . THR A 1 183 ? -3.899 12.350 23.873 1.00 20.92 183 THR A N 1
ATOM 1467 C CA . THR A 1 183 ? -4.700 12.514 25.079 1.00 20.35 183 THR A CA 1
ATOM 1468 C C . THR A 1 183 ? -4.533 11.333 26.026 1.00 25.23 183 THR A C 1
ATOM 1469 O O . THR A 1 183 ? -4.515 10.175 25.602 1.00 23.75 183 THR A O 1
ATOM 1473 N N . LYS A 1 184 ? -4.432 11.629 27.323 1.00 27.02 184 LYS A N 1
ATOM 1474 C CA . LYS A 1 184 ? -4.421 10.587 28.346 1.00 28.08 184 LYS A CA 1
ATOM 1475 C C . LYS A 1 184 ? -5.853 10.394 28.826 1.00 27.48 184 LYS A C 1
ATOM 1476 O O . LYS A 1 184 ? -6.385 11.219 29.571 1.00 34.63 184 LYS A O 1
ATOM 1482 N N . TYR A 1 185 ? -6.494 9.317 28.380 1.00 23.04 185 TYR A N 1
ATOM 1483 C CA . TYR A 1 185 ? -7.826 8.982 28.851 1.00 24.97 185 TYR A CA 1
ATOM 1484 C C . TYR A 1 185 ? -7.730 7.993 30.005 1.00 21.43 185 TYR A C 1
ATOM 1485 O O . TYR A 1 185 ? -6.651 7.521 30.363 1.00 21.84 185 TYR A O 1
ATOM 1494 N N . ASP A 1 186 ? -8.882 7.645 30.579 1.00 25.06 186 ASP A N 1
ATOM 1495 C CA . ASP A 1 186 ? -8.882 6.692 31.683 1.00 23.26 186 ASP A CA 1
ATOM 1496 C C . ASP A 1 186 ? -8.415 5.316 31.229 1.00 24.93 186 ASP A C 1
ATOM 1497 O O . ASP A 1 186 ? -7.696 4.624 31.964 1.00 20.42 186 ASP A O 1
ATOM 1502 N N . SER A 1 187 ? -8.819 4.900 30.023 1.00 21.46 187 SER A N 1
ATOM 1503 C CA . SER A 1 187 ? -8.452 3.571 29.549 1.00 22.62 187 SER A CA 1
ATOM 1504 C C . SER A 1 187 ? -6.942 3.413 29.478 1.00 18.21 187 SER A C 1
ATOM 1505 O O . SER A 1 187 ? -6.431 2.299 29.631 1.00 17.68 187 SER A O 1
ATOM 1508 N N . ASN A 1 188 ? -6.217 4.516 29.278 1.00 20.60 188 ASN A N 1
ATOM 1509 C CA . ASN A 1 188 ? -4.768 4.447 29.118 1.00 21.92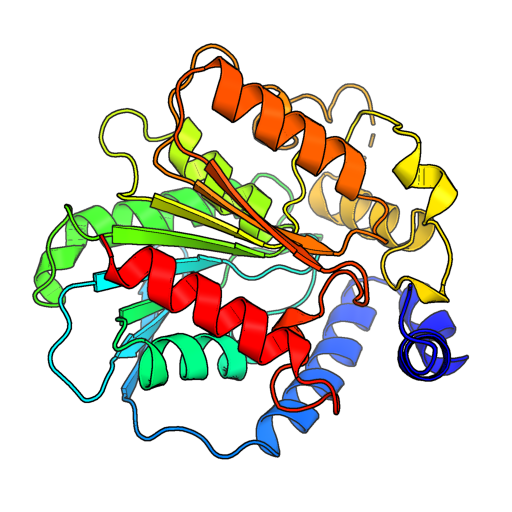 188 ASN A CA 1
ATOM 1510 C C . ASN A 1 188 ? -4.067 3.985 30.391 1.00 25.76 188 ASN A C 1
ATOM 1511 O O . ASN A 1 188 ? -2.937 3.492 30.319 1.00 25.10 188 ASN A O 1
ATOM 1516 N N . THR A 1 189 ? -4.698 4.136 31.555 1.00 21.34 189 THR A N 1
ATOM 1517 C CA . THR A 1 189 ? -4.172 3.532 32.772 1.00 20.08 189 THR A CA 1
ATOM 1518 C C . THR A 1 189 ? -4.905 2.253 33.151 1.00 22.32 189 THR A C 1
ATOM 1519 O O . THR A 1 189 ? -4.262 1.257 33.502 1.00 21.91 189 THR A O 1
ATOM 1523 N N . LYS A 1 190 ? -6.234 2.247 33.022 1.00 22.56 190 LYS A N 1
ATOM 1524 C CA . LYS A 1 190 ? -7.040 1.110 33.455 1.00 20.78 190 LYS A CA 1
ATOM 1525 C C . LYS A 1 190 ? -6.609 -0.192 32.786 1.00 23.87 190 LYS A C 1
ATOM 1526 O O . LYS A 1 190 ? -6.595 -1.248 33.424 1.00 24.65 190 LYS A O 1
ATOM 1532 N N . PHE A 1 191 ? -6.254 -0.145 31.502 1.00 22.71 191 PHE A N 1
ATOM 1533 C CA . PHE A 1 191 ? -5.934 -1.357 30.757 1.00 22.86 191 PHE A CA 1
ATOM 1534 C C . PHE A 1 191 ? -4.452 -1.447 30.404 1.00 20.08 191 PHE A C 1
ATOM 1535 O O . PHE A 1 191 ? -4.063 -2.175 29.485 1.00 20.59 191 PHE A O 1
ATOM 1543 N N . ASP A 1 192 ? -3.608 -0.759 31.171 1.00 20.77 192 ASP A N 1
ATOM 1544 C CA . ASP A 1 192 ? -2.162 -0.775 30.951 1.00 20.86 192 ASP A CA 1
ATOM 1545 C C . ASP A 1 192 ? -1.525 -1.891 31.781 1.00 19.09 192 ASP A C 1
ATOM 1546 O O . ASP A 1 192 ? -0.845 -1.668 32.789 1.00 23.07 192 ASP A O 1
ATOM 1551 N N . GLU A 1 193 ? -1.758 -3.122 31.331 1.00 20.35 193 GLU A N 1
ATOM 1552 C CA . GLU A 1 193 ? -1.275 -4.310 32.025 1.00 21.39 193 GLU A CA 1
ATOM 1553 C C . GLU A 1 193 ? -0.941 -5.377 30.990 1.00 20.84 193 GLU A C 1
ATOM 1554 O O . GLU A 1 193 ? -1.560 -5.438 29.926 1.00 22.04 193 GLU A O 1
ATOM 1560 N N . TYR A 1 194 ? 0.034 -6.232 31.332 1.00 23.33 194 TYR A N 1
ATOM 1561 C CA . TYR A 1 194 ? 0.514 -7.267 30.413 1.00 24.26 194 TYR A CA 1
ATOM 1562 C C . TYR A 1 194 ? -0.618 -8.135 29.873 1.00 24.19 194 TYR A C 1
ATOM 1563 O O . TYR A 1 194 ? -0.604 -8.531 28.701 1.00 21.40 194 TYR A O 1
ATOM 1572 N N . LYS A 1 195 ? -1.604 -8.457 30.715 1.00 22.07 195 LYS A N 1
ATOM 1573 C CA . LYS A 1 195 ? -2.668 -9.362 30.296 1.00 24.11 195 LYS A CA 1
ATOM 1574 C C . LYS A 1 195 ? -3.486 -8.811 29.136 1.00 20.32 195 LYS A C 1
ATOM 1575 O O . LYS A 1 195 ? -4.121 -9.591 28.424 1.00 20.06 195 LYS A O 1
ATOM 1581 N N . TYR A 1 196 ? -3.479 -7.497 28.927 1.00 20.21 196 TYR A N 1
ATOM 1582 C CA . TYR A 1 196 ? -4.244 -6.870 27.858 1.00 19.13 196 TYR A CA 1
ATOM 1583 C C . TYR A 1 196 ? -3.432 -6.669 26.577 1.00 20.12 196 TYR A C 1
ATOM 1584 O O . TYR A 1 196 ? -3.916 -6.004 25.654 1.00 20.61 196 TYR A O 1
ATOM 1593 N N . HIS A 1 197 ? -2.206 -7.199 26.524 1.00 20.35 197 HIS A N 1
ATOM 1594 C CA . HIS A 1 197 ? -1.354 -7.211 25.331 1.00 15.56 197 HIS A CA 1
ATOM 1595 C C . HIS A 1 197 ? -0.761 -5.837 25.025 1.00 22.24 197 HIS A C 1
ATOM 1596 O O . HIS A 1 197 ? 0.463 -5.661 25.071 1.00 18.34 197 HIS A O 1
ATOM 1603 N N . LEU A 1 198 ? -1.609 -4.856 24.719 1.00 16.88 198 LEU A N 1
ATOM 1604 C CA . LEU A 1 198 ? -1.149 -3.515 24.368 1.00 19.31 198 LEU A CA 1
ATOM 1605 C C . LEU A 1 198 ? -0.897 -2.711 25.640 1.00 22.33 198 LEU A C 1
ATOM 1606 O O . LEU A 1 198 ? -1.843 -2.280 26.304 1.00 26.35 198 LEU A O 1
ATOM 1611 N N . THR A 1 199 ? 0.369 -2.497 25.981 1.00 18.10 199 THR A N 1
ATOM 1612 C CA . THR A 1 199 ? 0.743 -1.731 27.164 1.00 22.22 199 THR A CA 1
ATOM 1613 C C . THR A 1 199 ? 1.349 -0.387 26.768 1.00 23.26 199 THR A C 1
ATOM 1614 O O . THR A 1 199 ? 1.929 -0.242 25.685 1.00 23.95 199 THR A O 1
ATOM 1618 N N . THR A 1 200 ? 1.235 0.592 27.675 1.00 21.68 200 THR A N 1
ATOM 1619 C CA . THR A 1 200 ? 1.783 1.919 27.403 1.00 21.24 200 THR A CA 1
ATOM 1620 C C . THR A 1 200 ? 3.286 1.861 27.167 1.00 24.41 200 THR A C 1
ATOM 1621 O O . THR A 1 200 ? 3.811 2.567 26.298 1.00 23.43 200 THR A O 1
ATOM 1625 N N . GLU A 1 201 ? 3.993 1.027 27.935 1.00 24.10 201 GLU A N 1
ATOM 1626 C CA . GLU A 1 201 ? 5.438 0.905 27.772 1.00 25.92 201 GLU A CA 1
ATOM 1627 C C . GLU A 1 201 ? 5.780 0.426 26.371 1.00 26.36 201 GLU A C 1
ATOM 1628 O O . GLU A 1 201 ? 6.576 1.053 25.666 1.00 26.40 201 GLU A O 1
ATOM 1634 N N . TRP A 1 202 ? 5.164 -0.676 25.944 1.00 24.98 202 TRP A N 1
ATOM 1635 C CA . TRP A 1 202 ? 5.432 -1.223 24.618 1.00 20.63 202 TRP A CA 1
ATOM 1636 C C . TRP A 1 202 ? 5.082 -0.223 23.517 1.00 18.41 202 TRP A C 1
ATOM 1637 O O . TRP A 1 202 ? 5.838 -0.063 22.551 1.00 19.76 202 TRP A O 1
ATOM 1648 N N . CYS A 1 203 ? 3.969 0.500 23.669 1.00 19.25 203 CYS A N 1
ATOM 1649 C CA . CYS A 1 203 ? 3.491 1.372 22.604 1.00 23.67 203 CYS A CA 1
ATOM 1650 C C . CYS A 1 203 ? 4.385 2.582 22.396 1.00 23.85 203 CYS A C 1
ATOM 1651 O O . CYS A 1 203 ? 4.536 3.043 21.259 1.00 18.78 203 CYS A O 1
ATOM 1654 N N . GLU A 1 204 ? 4.987 3.118 23.462 1.00 23.99 204 GLU A N 1
ATOM 1655 C CA . GLU A 1 204 ? 5.862 4.260 23.248 1.00 25.82 204 GLU A CA 1
ATOM 1656 C C . GLU A 1 204 ? 7.115 3.885 22.461 1.00 19.91 204 GLU A C 1
ATOM 1657 O O . GLU A 1 204 ? 7.694 4.762 21.815 1.00 22.43 204 GLU A O 1
ATOM 1663 N N . LEU A 1 205 ? 7.533 2.611 22.465 1.00 19.74 205 LEU A N 1
ATOM 1664 C CA . LEU A 1 205 ? 8.591 2.196 21.549 1.00 22.09 205 LEU A CA 1
ATOM 1665 C C . LEU A 1 205 ? 8.179 2.446 20.110 1.00 18.19 205 LEU A C 1
ATOM 1666 O O . LEU A 1 205 ? 8.982 2.923 19.304 1.00 19.36 205 LEU A O 1
ATOM 1671 N N . PHE A 1 206 ? 6.931 2.117 19.772 1.00 16.80 206 PHE A N 1
ATOM 1672 C CA . PHE A 1 206 ? 6.456 2.312 18.408 1.00 17.16 206 PHE A CA 1
ATOM 1673 C C . PHE A 1 206 ? 6.375 3.792 18.066 1.00 16.41 206 PHE A C 1
ATOM 1674 O O . PHE A 1 206 ? 6.714 4.203 16.951 1.00 14.26 206 PHE A O 1
ATOM 1682 N N . LEU A 1 207 ? 5.941 4.612 19.020 1.00 18.13 207 LEU A N 1
ATOM 1683 C CA . LEU A 1 207 ? 5.890 6.049 18.782 1.00 19.43 207 LEU A CA 1
ATOM 1684 C C . LEU A 1 207 ? 7.281 6.615 18.504 1.00 20.79 207 LEU A C 1
ATOM 1685 O O . LEU A 1 207 ? 7.455 7.427 17.587 1.00 19.49 207 LEU A O 1
ATOM 1690 N N . LYS A 1 208 ? 8.288 6.183 19.265 1.00 18.39 208 LYS A N 1
ATOM 1691 C CA . LYS A 1 208 ? 9.631 6.716 19.053 1.00 17.80 208 LYS A CA 1
ATOM 1692 C C . LYS A 1 208 ? 10.199 6.264 17.716 1.00 19.44 208 LYS A C 1
ATOM 1693 O O . LYS A 1 208 ? 10.909 7.017 17.046 1.00 22.55 208 LYS A O 1
ATOM 1699 N N . ALA A 1 209 ? 9.884 5.044 17.302 1.00 16.44 209 ALA A N 1
ATOM 1700 C CA . ALA A 1 209 ? 10.410 4.554 16.035 1.00 19.42 209 ALA A CA 1
ATOM 1701 C C . ALA A 1 209 ? 9.666 5.147 14.841 1.00 18.95 209 ALA A C 1
ATOM 1702 O O . ALA A 1 209 ? 10.276 5.389 13.795 1.00 17.28 209 ALA A O 1
ATOM 1704 N N . TYR A 1 210 ? 8.352 5.360 14.964 1.00 13.42 210 TYR A N 1
ATOM 1705 C CA . TYR A 1 210 ? 7.555 5.911 13.864 1.00 13.16 210 TYR A CA 1
ATOM 1706 C C . TYR A 1 210 ? 7.691 7.429 13.766 1.00 17.24 210 TYR A C 1
ATOM 1707 O O . TYR A 1 210 ? 7.984 7.961 12.695 1.00 16.68 210 TYR A O 1
ATOM 1716 N N . ILE A 1 211 ? 7.466 8.141 14.873 1.00 16.80 211 ILE A N 1
ATOM 1717 C CA . ILE A 1 211 ? 7.480 9.603 14.848 1.00 21.45 211 ILE A CA 1
ATOM 1718 C C . ILE A 1 211 ? 8.907 10.134 14.946 1.00 23.57 211 ILE A C 1
ATOM 1719 O O . ILE A 1 211 ? 9.315 11.018 14.183 1.00 24.78 211 ILE A O 1
ATOM 1724 N N . GLY A 1 212 ? 9.685 9.616 15.886 1.00 18.50 212 GLY A N 1
ATOM 1725 C CA . GLY A 1 212 ? 11.059 10.057 16.051 1.00 20.78 212 GLY A CA 1
ATOM 1726 C C . GLY A 1 212 ? 11.558 10.052 17.484 1.00 28.72 212 GLY A C 1
ATOM 1727 O O . GLY A 1 212 ? 10.834 9.674 18.410 1.00 27.15 212 GLY A O 1
ATOM 1728 N N . PRO A 1 219 ? 5.365 16.336 22.764 1.00 32.85 219 PRO A N 1
ATOM 1729 C CA . PRO A 1 219 ? 4.181 15.491 22.569 1.00 31.70 219 PRO A CA 1
ATOM 1730 C C . PRO A 1 219 ? 3.020 16.255 21.950 1.00 30.76 219 PRO A C 1
ATOM 1731 O O . PRO A 1 219 ? 2.113 15.638 21.388 1.00 26.84 219 PRO A O 1
ATOM 1735 N N . LYS A 1 220 ? 3.035 17.586 22.062 1.00 31.78 220 LYS A N 1
ATOM 1736 C CA . LYS A 1 220 ? 2.085 18.384 21.299 1.00 30.02 220 LYS A CA 1
ATOM 1737 C C . LYS A 1 220 ? 2.242 18.139 19.806 1.00 30.20 220 LYS A C 1
ATOM 1738 O O . LYS A 1 220 ? 1.287 18.341 19.046 1.00 28.58 220 LYS A O 1
ATOM 1744 N N . LYS A 1 221 ? 3.426 17.689 19.383 1.00 31.16 221 LYS A N 1
ATOM 1745 C CA . LYS A 1 221 ? 3.684 17.165 18.046 1.00 33.24 221 LYS A CA 1
ATOM 1746 C C . LYS A 1 221 ? 3.104 15.766 17.854 1.00 35.18 221 LYS A C 1
ATOM 1747 O O . LYS A 1 221 ? 3.682 14.920 17.162 1.00 43.79 221 LYS A O 1
ATOM 1753 N N . LEU A 1 222 ? 1.991 15.479 18.526 1.00 26.71 222 LEU A N 1
ATOM 1754 C CA . LEU A 1 222 ? 1.187 14.298 18.260 1.00 24.49 222 LEU A CA 1
ATOM 1755 C C . LEU A 1 222 ? -0.244 14.661 17.935 1.00 24.31 222 LEU A C 1
ATOM 1756 O O . LEU A 1 222 ? -1.026 13.766 17.600 1.00 22.56 222 LEU A O 1
ATOM 1761 N N . ARG A 1 223 ? -0.619 15.933 18.063 1.00 22.98 223 ARG A N 1
ATOM 1762 C CA . ARG A 1 223 ? -1.950 16.399 17.707 1.00 24.24 223 ARG A CA 1
ATOM 1763 C C . ARG A 1 223 ? -2.091 16.705 16.219 1.00 21.33 223 ARG A C 1
ATOM 1764 O O . ARG A 1 223 ? -3.195 17.053 15.791 1.00 23.90 223 ARG A O 1
ATOM 1772 N N . GLN A 1 224 ? -1.011 16.588 15.435 1.00 21.65 224 GLN A N 1
ATOM 1773 C CA . GLN A 1 224 ? -1.116 16.719 13.982 1.00 21.23 224 GLN A CA 1
ATOM 1774 C C . GLN A 1 224 ? -2.131 15.706 13.454 1.00 15.62 224 GLN A C 1
ATOM 1775 O O . GLN A 1 224 ? -2.064 14.527 13.825 1.00 18.26 224 GLN A O 1
ATOM 1781 N N . PRO A 1 225 ? -3.084 16.120 12.608 1.00 18.15 225 PRO A N 1
ATOM 1782 C CA . PRO A 1 225 ? -4.176 15.205 12.217 1.00 17.70 225 PRO A CA 1
ATOM 1783 C C . PRO A 1 225 ? -3.709 13.968 11.461 1.00 12.42 225 PRO A C 1
ATOM 1784 O O . PRO A 1 225 ? -4.376 12.927 11.539 1.00 15.84 225 PRO A O 1
ATOM 1788 N N . THR A 1 226 ? -2.578 14.030 10.761 1.00 17.71 226 THR A N 1
ATOM 1789 C CA . THR A 1 226 ? -2.087 12.824 10.104 1.00 12.88 226 THR A CA 1
ATOM 1790 C C . THR A 1 226 ? -1.328 11.905 11.047 1.00 15.27 226 THR A C 1
ATOM 1791 O O . THR A 1 226 ? -0.822 10.869 10.601 1.00 14.93 226 THR A O 1
ATOM 1795 N N . ILE A 1 227 ? -1.224 12.253 12.326 1.00 15.23 227 ILE A N 1
ATOM 1796 C CA . ILE A 1 227 ? -0.875 11.308 13.384 1.00 16.88 227 ILE A CA 1
ATOM 1797 C C . ILE A 1 227 ? -2.108 10.892 14.171 1.00 12.89 227 ILE A C 1
ATOM 1798 O O . ILE A 1 227 ? -2.346 9.705 14.393 1.00 15.05 227 ILE A O 1
ATOM 1803 N N . SER A 1 228 ? -2.902 11.872 14.614 1.00 14.55 228 SER A N 1
ATOM 1804 C CA . SER A 1 228 ? -4.065 11.649 15.472 1.00 12.56 228 SER A CA 1
ATOM 1805 C C . SER A 1 228 ? -5.268 12.192 14.723 1.00 13.67 228 SER A C 1
ATOM 1806 O O . SER A 1 228 ? -5.611 13.376 14.856 1.00 14.65 228 SER A O 1
ATOM 1809 N N . PRO A 1 229 ? -5.924 11.368 13.904 1.00 12.26 229 PRO A N 1
ATOM 1810 C CA . PRO A 1 229 ? -7.030 11.858 13.072 1.00 14.24 229 PRO A CA 1
ATOM 1811 C C . PRO A 1 229 ? -8.242 12.338 13.860 1.00 14.49 229 PRO A C 1
ATOM 1812 O O . PRO A 1 229 ? -9.127 12.963 13.264 1.00 13.35 229 PRO A O 1
ATOM 1816 N N . LEU A 1 230 ? -8.311 12.071 15.166 1.00 13.92 230 LEU A N 1
ATOM 1817 C CA . LEU A 1 230 ? -9.339 12.719 15.972 1.00 14.17 230 LEU A CA 1
ATOM 1818 C C . LEU A 1 230 ? -9.242 14.233 15.848 1.00 18.32 230 LEU A C 1
ATOM 1819 O O . LEU A 1 230 ? -10.253 14.934 15.984 1.00 18.92 230 LEU A O 1
ATOM 1824 N N . PHE A 1 231 ? -8.049 14.753 15.545 1.00 13.27 231 PHE A N 1
ATOM 1825 C CA . PHE A 1 231 ? -7.840 16.194 15.476 1.00 15.64 231 PHE A CA 1
ATOM 1826 C C . PHE A 1 231 ? -8.208 16.813 14.128 1.00 22.34 231 PHE A C 1
ATOM 1827 O O . PHE A 1 231 ? -8.039 18.020 13.967 1.00 18.74 231 PHE A O 1
ATOM 1835 N N . TYR A 1 232 ? -8.711 16.051 13.159 1.00 19.41 232 TYR A N 1
ATOM 1836 C CA . TYR A 1 232 ? -9.111 16.651 11.887 1.00 20.97 232 TYR A CA 1
ATOM 1837 C C . TYR A 1 232 ? -10.280 17.599 12.100 1.00 21.12 232 TYR A C 1
ATOM 1838 O O . TYR A 1 232 ? -11.194 17.309 12.874 1.00 21.09 232 TYR A O 1
ATOM 1847 N N . LYS A 1 233 ? -10.252 18.724 11.389 1.00 21.71 233 LYS A N 1
ATOM 1848 C CA . LYS A 1 233 ? -11.252 19.779 11.495 1.00 27.93 233 LYS A CA 1
ATOM 1849 C C . LYS A 1 233 ? -12.018 19.893 10.182 1.00 25.87 233 LYS A C 1
ATOM 1850 O O . LYS A 1 233 ? -11.405 19.980 9.115 1.00 25.88 233 LYS A O 1
ATOM 1856 N N . ASP A 1 234 ? -13.352 19.905 10.265 1.00 23.53 234 ASP A N 1
ATOM 1857 C CA . ASP A 1 234 ? -14.226 20.245 9.132 1.00 31.18 234 ASP A CA 1
ATOM 1858 C C . ASP A 1 234 ? -14.028 19.301 7.944 1.00 26.89 234 ASP A C 1
ATOM 1859 O O . ASP A 1 234 ? -13.906 19.731 6.794 1.00 27.31 234 ASP A O 1
ATOM 1864 N N . THR A 1 235 ? -14.019 18.000 8.224 1.00 24.76 235 THR A N 1
ATOM 1865 C CA . THR A 1 235 ? -13.946 16.985 7.182 1.00 24.37 235 THR A CA 1
ATOM 1866 C C . THR A 1 235 ? -15.112 16.013 7.296 1.00 23.48 235 THR A C 1
ATOM 1867 O O . THR A 1 235 ? -15.606 15.732 8.389 1.00 23.54 235 THR A O 1
ATOM 1871 N N . ASN A 1 236 ? -15.537 15.493 6.151 1.00 21.99 236 ASN A N 1
ATOM 1872 C CA . ASN A 1 236 ? -16.573 14.476 6.085 1.00 20.92 236 ASN A CA 1
ATOM 1873 C C . ASN A 1 236 ? -15.955 13.088 6.174 1.00 15.94 236 ASN A C 1
ATOM 1874 O O . ASN A 1 236 ? -14.772 12.893 5.898 1.00 20.63 236 ASN A O 1
ATOM 1879 N N . GLN A 1 237 ? -16.769 12.131 6.602 1.00 16.25 237 GLN A N 1
ATOM 1880 C CA . GLN A 1 237 ? -16.423 10.720 6.690 1.00 18.03 237 GLN A CA 1
ATOM 1881 C C . GLN A 1 237 ? -17.564 9.904 6.113 1.00 17.81 237 GLN A C 1
ATOM 1882 O O . GLN A 1 237 ? -18.731 10.263 6.277 1.00 19.68 237 GLN A O 1
ATOM 1888 N N . PRO A 1 238 ? -17.262 8.785 5.476 1.00 15.80 238 PRO A N 1
ATOM 1889 C CA . PRO A 1 238 ? -18.312 7.923 4.942 1.00 16.65 238 PRO A CA 1
ATOM 1890 C C . PRO A 1 238 ? -18.855 7.018 6.039 1.00 17.11 238 PRO A C 1
ATOM 1891 O O . PRO A 1 238 ? -18.364 7.019 7.168 1.00 14.95 238 PRO A O 1
ATOM 1895 N N . ASP A 1 239 ? -19.877 6.237 5.678 1.00 15.55 239 ASP A N 1
ATOM 1896 C CA . ASP A 1 239 ? -20.401 5.190 6.551 1.00 18.59 239 ASP A CA 1
ATOM 1897 C C . ASP A 1 239 ? -19.253 4.412 7.176 1.00 16.57 239 ASP A C 1
ATOM 1898 O O . ASP A 1 239 ? -18.279 4.052 6.499 1.00 14.42 239 ASP A O 1
ATOM 1903 N N . THR A 1 240 ? -19.368 4.159 8.477 1.00 13.38 240 THR A N 1
ATOM 1904 C CA . THR A 1 240 ? -18.250 3.649 9.263 1.00 11.99 240 THR A CA 1
ATOM 1905 C C . THR A 1 240 ? -18.698 2.479 10.124 1.00 13.37 240 THR A C 1
ATOM 1906 O O . THR A 1 240 ? -19.759 2.534 10.756 1.00 14.54 240 THR A O 1
ATOM 1910 N N . LEU A 1 241 ? -17.887 1.424 10.149 1.00 12.36 241 LEU A N 1
ATOM 1911 C CA . LEU A 1 241 ? -18.011 0.340 11.113 1.00 12.72 241 LEU A CA 1
ATOM 1912 C C . LEU A 1 241 ? -16.753 0.368 11.966 1.00 12.30 241 LEU A C 1
ATOM 1913 O O . LEU A 1 241 ? -15.643 0.349 11.428 1.00 14.47 241 LEU A O 1
ATOM 1918 N N . ILE A 1 242 ? -16.933 0.452 13.277 1.00 13.04 242 ILE A N 1
ATOM 1919 C CA . ILE A 1 242 ? -15.850 0.381 14.251 1.00 11.35 242 ILE A CA 1
ATOM 1920 C C . ILE A 1 242 ? -15.954 -0.960 14.967 1.00 13.38 242 ILE A C 1
ATOM 1921 O O . ILE A 1 242 ? -16.996 -1.275 15.556 1.00 15.18 242 ILE A O 1
ATOM 1926 N N . VAL A 1 243 ? -14.881 -1.752 14.910 1.00 11.91 243 VAL A N 1
ATOM 1927 C CA . VAL A 1 243 ? -14.764 -3.012 15.635 1.00 14.37 243 VAL A CA 1
ATOM 1928 C C . VAL A 1 243 ? -13.668 -2.821 16.667 1.00 14.13 243 VAL A C 1
ATOM 1929 O O . VAL A 1 243 ? -12.578 -2.358 16.324 1.00 15.96 243 VAL A O 1
ATOM 1933 N N . ALA A 1 244 ? -13.949 -3.134 17.932 1.00 14.27 244 ALA A N 1
ATOM 1934 C CA . ALA A 1 244 ? -12.928 -2.909 18.940 1.00 15.91 244 ALA A CA 1
ATOM 1935 C C . ALA A 1 244 ? -13.133 -3.847 20.119 1.00 15.55 244 ALA A C 1
ATOM 1936 O O . ALA A 1 244 ? -14.213 -4.412 20.308 1.00 15.62 244 ALA A O 1
ATOM 1938 N N . ALA A 1 245 ? -12.066 -4.027 20.889 1.00 13.39 245 ALA A N 1
ATOM 1939 C CA . ALA A 1 245 ? -12.126 -4.698 22.181 1.00 13.63 245 ALA A CA 1
ATOM 1940 C C . ALA A 1 245 ? -12.239 -3.646 23.278 1.00 16.67 245 ALA A C 1
ATOM 1941 O O . ALA A 1 245 ? -11.546 -2.630 23.244 1.00 16.14 245 ALA A O 1
ATOM 1943 N N . THR A 1 246 ? -13.105 -3.889 24.269 1.00 15.66 246 THR A N 1
ATOM 1944 C CA . THR A 1 246 ? -13.316 -2.868 25.292 1.00 17.55 246 THR A CA 1
ATOM 1945 C C . THR A 1 246 ? -12.199 -2.807 26.330 1.00 18.59 246 THR A C 1
ATOM 1946 O O . THR A 1 246 ? -12.023 -1.757 26.950 1.00 18.61 246 THR A O 1
ATOM 1950 N N . HIS A 1 247 ? -11.450 -3.894 26.525 1.00 19.82 247 HIS A N 1
ATOM 1951 C CA . HIS A 1 247 ? -10.304 -3.926 27.441 1.00 18.15 247 HIS A CA 1
ATOM 1952 C C . HIS A 1 247 ? -9.042 -3.566 26.661 1.00 19.42 247 HIS A C 1
ATOM 1953 O O . HIS A 1 247 ? -8.224 -4.421 26.322 1.00 22.23 247 HIS A O 1
ATOM 1960 N N . ASP A 1 248 ? -8.862 -2.274 26.408 1.00 16.77 248 ASP A N 1
ATOM 1961 C CA . ASP A 1 248 ? -7.792 -1.819 25.520 1.00 18.94 248 ASP A CA 1
ATOM 1962 C C . ASP A 1 248 ? -7.448 -0.391 25.904 1.00 15.13 248 ASP A C 1
ATOM 1963 O O . ASP A 1 248 ? -8.356 0.427 26.097 1.00 16.63 248 ASP A O 1
ATOM 1968 N N . ILE A 1 249 ? -6.144 -0.087 26.025 1.00 16.61 249 ILE A N 1
ATOM 1969 C CA . ILE A 1 249 ? -5.748 1.279 26.383 1.00 14.80 249 ILE A CA 1
ATOM 1970 C C . ILE A 1 249 ? -6.307 2.296 25.397 1.00 18.07 249 ILE A C 1
ATOM 1971 O O . ILE A 1 249 ? -6.486 3.469 25.743 1.00 16.63 249 ILE A O 1
ATOM 1976 N N . LEU A 1 250 ? -6.575 1.882 24.159 1.00 17.32 250 LEU A N 1
ATOM 1977 C CA . LEU A 1 250 ? -7.018 2.804 23.126 1.00 17.26 250 LEU A CA 1
ATOM 1978 C C . LEU A 1 250 ? -8.512 3.077 23.162 1.00 20.24 250 LEU A C 1
ATOM 1979 O O . LEU A 1 250 ? -8.967 3.984 22.458 1.00 16.77 250 LEU A O 1
ATOM 1984 N N . ILE A 1 251 ? -9.284 2.335 23.962 1.00 16.41 251 ILE A N 1
ATOM 1985 C CA . ILE A 1 251 ? -10.730 2.316 23.745 1.00 15.96 251 ILE A CA 1
ATOM 1986 C C . ILE A 1 251 ? -11.384 3.681 23.982 1.00 15.92 251 ILE A C 1
ATOM 1987 O O . ILE A 1 251 ? -12.375 4.015 23.320 1.00 16.06 251 ILE A O 1
ATOM 1992 N N . ASP A 1 252 ? -10.855 4.502 24.894 1.00 16.19 252 ASP A N 1
ATOM 1993 C CA . ASP A 1 252 ? -11.539 5.768 25.166 1.00 19.14 252 ASP A CA 1
ATOM 1994 C C . ASP A 1 252 ? -11.358 6.769 24.028 1.00 17.44 252 ASP A C 1
ATOM 1995 O O . ASP A 1 252 ? -12.271 7.562 23.740 1.00 17.31 252 ASP A O 1
ATOM 2000 N N . GLY A 1 253 ? -10.200 6.752 23.367 1.00 16.48 253 GLY A N 1
ATOM 2001 C CA . GLY A 1 253 ? -10.049 7.545 22.158 1.00 16.48 253 GLY A CA 1
ATOM 2002 C C . GLY A 1 253 ? -10.936 7.043 21.030 1.00 14.02 253 GLY A C 1
ATOM 2003 O O . GLY A 1 253 ? -11.472 7.835 20.253 1.00 13.39 253 GLY A O 1
ATOM 2004 N N . ILE A 1 254 ? -11.125 5.723 20.945 1.00 13.85 254 ILE A N 1
ATOM 2005 C CA . ILE A 1 254 ? -12.010 5.164 19.926 1.00 12.39 254 ILE A CA 1
ATOM 2006 C C . ILE A 1 254 ? -13.452 5.599 20.176 1.00 15.43 254 ILE A C 1
ATOM 2007 O O . ILE A 1 254 ? -14.167 5.990 19.244 1.00 15.33 254 ILE A O 1
ATOM 2012 N N . TYR A 1 255 ? -13.897 5.549 21.440 1.00 16.58 255 TYR A N 1
ATOM 2013 C CA . TYR A 1 255 ? -15.217 6.081 21.767 1.00 17.95 255 TYR A CA 1
ATOM 2014 C C . TYR A 1 255 ? -15.304 7.557 21.405 1.00 12.55 255 TYR A C 1
ATOM 2015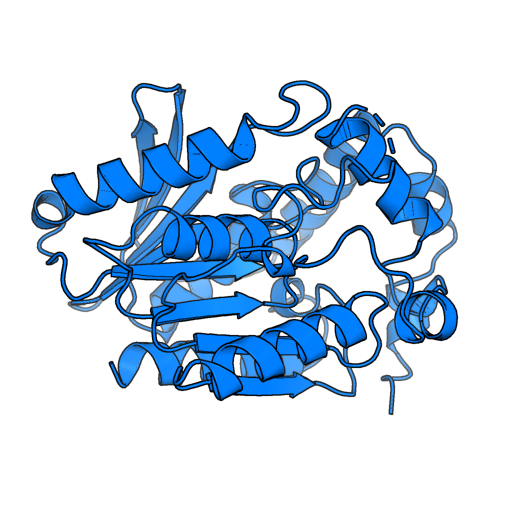 O O . TYR A 1 255 ? -16.329 8.013 20.890 1.00 16.69 255 TYR A O 1
ATOM 2024 N N . ALA A 1 256 ? -14.240 8.327 21.669 1.00 14.72 256 ALA A N 1
ATOM 2025 C CA . ALA A 1 256 ? -14.254 9.741 21.289 1.00 11.52 256 ALA A CA 1
ATOM 2026 C C . ALA A 1 256 ? -14.413 9.903 19.778 1.00 18.16 256 ALA A C 1
ATOM 2027 O O . ALA A 1 256 ? -15.127 10.801 19.310 1.00 17.95 256 ALA A O 1
ATOM 2029 N N . TYR A 1 257 ? -13.778 9.022 19.000 1.00 14.09 257 TYR A N 1
ATOM 2030 C CA . TYR A 1 257 ? -13.887 9.093 17.545 1.00 15.45 257 TYR A CA 1
ATOM 2031 C C . TYR A 1 257 ? -15.308 8.796 17.089 1.00 13.68 257 TYR A C 1
ATOM 2032 O O . TYR A 1 257 ? -15.856 9.499 16.233 1.00 14.32 257 TYR A O 1
ATOM 2041 N N . GLU A 1 258 ? -15.892 7.718 17.617 1.00 13.53 258 GLU A N 1
ATOM 2042 C CA . GLU A 1 258 ? -17.281 7.375 17.311 1.00 13.82 258 GLU A CA 1
ATOM 2043 C C . GLU A 1 258 ? -18.204 8.555 17.574 1.00 17.97 258 GLU A C 1
ATOM 2044 O O . GLU A 1 258 ? -19.070 8.869 16.751 1.00 17.50 258 GLU A O 1
ATOM 2050 N N . GLU A 1 259 ? -18.037 9.218 18.721 1.00 16.52 259 GLU A N 1
ATOM 2051 C CA . GLU A 1 259 ? -18.938 10.319 19.047 1.00 17.91 259 GLU A CA 1
ATOM 2052 C C . GLU A 1 259 ? -18.736 11.503 18.111 1.00 18.27 259 GLU A C 1
ATOM 2053 O O . GLU A 1 259 ? -19.706 12.158 17.716 1.00 19.08 259 GLU A O 1
ATOM 2059 N N . LYS A 1 260 ? -17.487 11.793 17.738 1.00 16.60 260 LYS A N 1
ATOM 2060 C CA . LYS A 1 260 ? -17.241 12.880 16.796 1.00 12.26 260 LYS A CA 1
ATOM 2061 C C . LYS A 1 260 ? -17.879 12.580 15.446 1.00 18.54 260 LYS A C 1
ATOM 2062 O O . LYS A 1 260 ? -18.496 13.461 14.831 1.00 18.47 260 LYS A O 1
ATOM 2068 N N . LEU A 1 261 ? -17.751 11.338 14.970 1.00 16.20 261 LEU A N 1
ATOM 2069 C CA . LEU A 1 261 ? -18.336 10.999 13.679 1.00 16.51 261 LEU A CA 1
ATOM 2070 C C . LEU A 1 261 ? -19.854 11.097 13.720 1.00 19.54 261 LEU A C 1
ATOM 2071 O O . LEU A 1 261 ? -20.471 11.632 12.791 1.00 20.19 261 LEU A O 1
ATOM 2076 N N . LYS A 1 262 ? -20.468 10.586 14.790 1.00 19.06 262 LYS A N 1
ATOM 2077 C CA . LYS A 1 262 ? -21.924 10.642 14.903 1.00 20.13 262 LYS A CA 1
ATOM 2078 C C . LYS A 1 262 ? -22.411 12.080 14.933 1.00 20.36 262 LYS A C 1
ATOM 2079 O O . LYS A 1 262 ? -23.402 12.420 14.276 1.00 19.73 262 LYS A O 1
ATOM 2085 N N . GLN A 1 263 ? -21.711 12.947 15.665 1.00 18.37 263 GLN A N 1
ATOM 2086 C CA . GLN A 1 263 ? -22.166 14.331 15.775 1.00 20.01 263 GLN A CA 1
ATOM 2087 C C . GLN A 1 263 ? -22.041 15.081 14.452 1.00 23.65 263 GLN A C 1
ATOM 2088 O O . GLN A 1 263 ? -22.799 16.025 14.206 1.00 20.47 263 GLN A O 1
ATOM 2094 N N . GLN A 1 264 ? -21.115 14.679 13.582 1.00 19.88 264 GLN A N 1
ATOM 2095 C CA . GLN A 1 264 ? -20.950 15.315 12.280 1.00 24.39 264 GLN A CA 1
ATOM 2096 C C . GLN A 1 264 ? -21.892 14.755 11.219 1.00 23.75 264 GLN A C 1
ATOM 2097 O O . GLN A 1 264 ? -21.773 15.127 10.051 1.00 31.50 264 GLN A O 1
ATOM 2103 N N . GLY A 1 265 ? -22.818 13.874 11.593 1.00 21.20 265 GLY A N 1
ATOM 2104 C CA . GLY A 1 265 ? -23.780 13.325 10.656 1.00 25.41 265 GLY A CA 1
ATOM 2105 C C . GLY A 1 265 ? -23.412 12.008 10.005 1.00 25.59 265 GLY A C 1
ATOM 2106 O O . GLY A 1 265 ? -24.108 11.582 9.073 1.00 23.91 265 GLY A O 1
ATOM 2107 N N . THR A 1 266 ? -22.370 11.331 10.471 1.00 20.16 266 THR A N 1
ATOM 2108 C CA . THR A 1 266 ? -21.925 10.093 9.841 1.00 19.15 266 THR A CA 1
ATOM 2109 C C . THR A 1 266 ? -22.691 8.903 10.405 1.00 17.35 266 THR A C 1
ATOM 2110 O O . THR A 1 266 ? -22.938 8.826 11.609 1.00 17.56 266 THR A O 1
ATOM 2114 N N . TYR A 1 267 ? -23.036 7.955 9.537 1.00 13.82 267 TYR A N 1
ATOM 21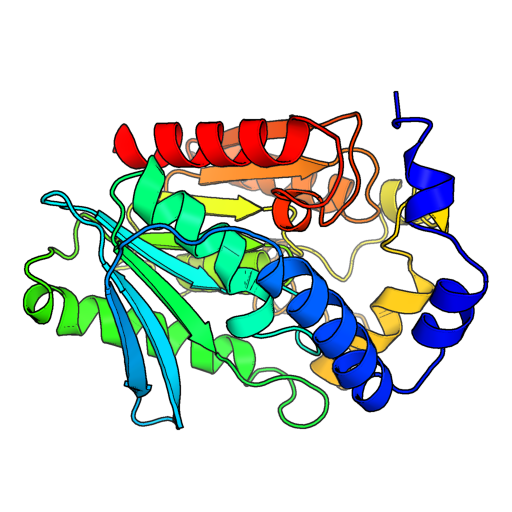15 C CA . TYR A 1 267 ? -23.639 6.717 10.009 1.00 16.43 267 TYR A CA 1
ATOM 2116 C C . TYR A 1 267 ? -22.546 5.804 10.547 1.00 19.28 267 TYR A C 1
ATOM 2117 O O . TYR A 1 267 ? -21.582 5.511 9.837 1.00 17.17 267 TYR A O 1
ATOM 2126 N N . VAL A 1 268 ? -22.691 5.351 11.796 1.00 16.24 268 VAL A N 1
ATOM 2127 C CA . VAL A 1 268 ? -21.657 4.560 12.465 1.00 18.96 268 VAL A CA 1
ATOM 2128 C C . VAL A 1 268 ? -22.296 3.337 13.108 1.00 18.19 268 VAL A C 1
ATOM 2129 O O . VAL A 1 268 ? -23.199 3.468 13.942 1.00 22.48 268 VAL A O 1
ATOM 2133 N N . GLU A 1 269 ? -21.823 2.158 12.730 1.00 14.48 269 GLU A N 1
ATOM 2134 C CA . GLU A 1 269 ? -22.102 0.920 13.441 1.00 16.12 269 GLU A CA 1
ATOM 2135 C C . GLU A 1 269 ? -20.877 0.548 14.265 1.00 16.23 269 GLU A C 1
ATOM 2136 O O . GLU A 1 269 ? -19.749 0.895 13.910 1.00 15.06 269 GLU A O 1
ATOM 2142 N N . THR A 1 270 ? -21.101 -0.169 15.361 1.00 17.30 270 THR A N 1
ATOM 2143 C CA . THR A 1 270 ? -20.019 -0.589 16.237 1.00 16.21 270 THR A CA 1
ATOM 2144 C C . THR A 1 270 ? -20.179 -2.062 16.575 1.00 19.33 270 THR A C 1
ATOM 2145 O O . THR A 1 270 ? -21.297 -2.583 16.668 1.00 19.00 270 THR A O 1
ATOM 2149 N N . HIS A 1 271 ? -19.043 -2.735 16.750 1.00 17.90 271 HIS A N 1
ATOM 2150 C CA . HIS A 1 271 ? -18.983 -4.069 17.343 1.00 16.81 271 HIS A CA 1
ATOM 2151 C C . HIS A 1 271 ? -17.915 -3.993 18.428 1.00 19.74 271 HIS A C 1
ATOM 2152 O O . HIS A 1 271 ? -16.718 -4.081 18.135 1.00 20.49 271 HIS A O 1
ATOM 2159 N N . TYR A 1 272 ? -18.345 -3.805 19.672 1.00 18.33 272 TYR A N 1
ATOM 2160 C CA . TYR A 1 272 ? -17.444 -3.687 20.811 1.00 15.83 272 TYR A CA 1
ATOM 2161 C C . TYR A 1 272 ? -17.455 -5.018 21.560 1.00 19.49 272 TYR A C 1
ATOM 2162 O O . TYR A 1 272 ? -18.464 -5.392 22.170 1.00 21.28 272 TYR A O 1
ATOM 2171 N N . ASP A 1 273 ? -16.339 -5.741 21.491 1.00 16.84 273 ASP A N 1
ATOM 2172 C CA . ASP A 1 273 ? -16.222 -7.073 22.069 1.00 18.38 273 ASP A CA 1
ATOM 2173 C C . ASP A 1 273 ? -15.647 -6.950 23.473 1.00 21.88 273 ASP A C 1
ATOM 2174 O O . ASP A 1 273 ? -14.501 -6.517 23.647 1.00 18.69 273 ASP A O 1
ATOM 2179 N N . ASP A 1 274 ? -16.436 -7.331 24.477 1.00 20.34 274 ASP A N 1
ATOM 2180 C CA . ASP A 1 274 ? -16.031 -7.083 25.849 1.00 20.40 274 ASP A CA 1
ATOM 2181 C C . ASP A 1 274 ? -15.318 -8.266 26.478 1.00 19.16 274 ASP A C 1
ATOM 2182 O O . ASP A 1 274 ? -15.049 -8.229 27.680 1.00 22.94 274 ASP A O 1
ATOM 2187 N N . GLU A 1 275 ? -14.992 -9.299 25.691 1.00 19.79 275 GLU A N 1
ATOM 2188 C CA . GLU A 1 275 ? -14.222 -10.443 26.162 1.00 24.07 275 GLU A CA 1
ATOM 2189 C C . GLU A 1 275 ? -12.801 -10.487 25.623 1.00 18.31 275 GLU A C 1
ATOM 2190 O O . GLU A 1 275 ? -11.972 -11.218 26.167 1.00 17.57 275 GLU A O 1
ATOM 2196 N N . MET A 1 276 ? -12.495 -9.734 24.577 1.00 18.04 276 MET A N 1
ATOM 2197 C CA . MET A 1 276 ? -11.280 -9.987 23.819 1.00 16.85 276 MET A CA 1
ATOM 2198 C C . MET A 1 276 ? -10.230 -8.911 24.079 1.00 17.07 276 MET A C 1
ATOM 2199 O O . MET A 1 276 ? -10.414 -7.977 24.869 1.00 15.42 276 MET A O 1
ATOM 2204 N N . TYR A 1 277 ? -9.106 -9.063 23.385 1.00 19.05 277 TYR A N 1
ATOM 2205 C CA . TYR A 1 277 ? -7.938 -8.213 23.527 1.00 18.85 277 TYR A CA 1
ATOM 2206 C C . TYR A 1 277 ? -7.676 -7.460 22.232 1.00 16.92 277 TYR A C 1
ATOM 2207 O O . TYR A 1 277 ? -8.092 -7.883 21.144 1.00 14.11 277 TYR A O 1
ATOM 2216 N N . HIS A 1 278 ? -6.969 -6.340 22.360 1.00 15.00 278 HIS A N 1
ATOM 2217 C CA . HIS A 1 278 ? -6.522 -5.616 21.175 1.00 15.29 278 HIS A CA 1
ATOM 2218 C C . HIS A 1 278 ? -5.708 -6.548 20.285 1.00 16.67 278 HIS A C 1
ATOM 2219 O O . HIS A 1 278 ? -4.747 -7.176 20.735 1.00 19.28 278 HIS A O 1
ATOM 2226 N N . GLY A 1 279 ? -6.103 -6.650 19.019 1.00 13.70 279 GLY A N 1
ATOM 2227 C CA . GLY A 1 279 ? -5.455 -7.569 18.105 1.00 16.90 279 GLY A CA 1
ATOM 2228 C C . GLY A 1 279 ? -6.174 -8.877 17.865 1.00 16.14 279 GLY A C 1
ATOM 2229 O O . GLY A 1 279 ? -5.661 -9.708 17.102 1.00 15.96 279 GLY A O 1
ATOM 2230 N N . PHE A 1 280 ? -7.357 -9.093 18.458 1.00 16.29 280 PHE A N 1
ATOM 2231 C CA . PHE A 1 280 ? -7.945 -10.426 18.431 1.00 13.90 280 PHE A CA 1
ATOM 2232 C C . PHE A 1 280 ? -8.393 -10.877 17.043 1.00 16.80 280 PHE A C 1
ATOM 2233 O O . PHE A 1 280 ? -8.540 -12.084 16.828 1.00 18.31 280 PHE A O 1
ATOM 2241 N N . ILE A 1 281 ? -8.608 -9.963 16.090 1.00 15.54 281 ILE A N 1
ATOM 2242 C CA . ILE A 1 281 ? -9.021 -10.443 14.776 1.00 16.89 281 ILE A CA 1
ATOM 2243 C C . ILE A 1 281 ? -7.913 -11.282 14.158 1.00 18.50 281 ILE A C 1
ATOM 2244 O O . ILE A 1 281 ? -8.182 -12.272 13.463 1.00 19.97 281 ILE A O 1
ATOM 2249 N N . GLY A 1 282 ? -6.655 -10.945 14.451 1.00 18.36 282 GLY A N 1
ATOM 2250 C CA . GLY A 1 282 ? -5.541 -11.725 13.955 1.00 20.28 282 GLY A CA 1
ATOM 2251 C C . GLY A 1 282 ? -5.460 -13.123 14.518 1.00 20.50 282 GLY A C 1
ATOM 2252 O O . GLY A 1 282 ? -4.719 -13.948 13.969 1.00 20.31 282 GLY A O 1
ATOM 2253 N N . GLY A 1 283 ? -6.188 -13.401 15.597 1.00 21.36 283 GLY A N 1
ATOM 2254 C CA . GLY A 1 283 ? -6.248 -14.737 16.154 1.00 22.20 283 GLY A CA 1
ATOM 2255 C C . GLY A 1 283 ? -7.084 -15.719 15.373 1.00 24.68 283 GLY A C 1
ATOM 2256 O O . GLY A 1 283 ? -7.231 -16.871 15.795 1.00 25.20 283 GLY A O 1
ATOM 2257 N N . LEU A 1 284 ? -7.610 -15.305 14.222 1.00 21.14 284 LEU A N 1
ATOM 2258 C CA . LEU A 1 284 ? -8.538 -16.125 13.450 1.00 20.49 284 LEU A CA 1
ATOM 2259 C C . LEU A 1 284 ? -7.926 -17.470 13.086 1.00 27.04 284 LEU A C 1
ATOM 2260 O O . LEU A 1 284 ? -6.875 -17.531 12.440 1.00 27.37 284 LEU A O 1
ATOM 2265 N N . GLY A 1 285 ? -8.604 -18.551 13.488 1.00 25.38 285 GLY A N 1
ATOM 2266 C CA . GLY A 1 285 ? -8.151 -19.897 13.202 1.00 25.75 285 GLY A CA 1
ATOM 2267 C C . GLY A 1 285 ? -7.034 -20.391 14.085 1.00 30.18 285 GLY A C 1
ATOM 2268 O O . GLY A 1 285 ? -6.699 -21.581 14.025 1.00 32.67 285 GLY A O 1
ATOM 2269 N N . VAL A 1 286 ? -6.444 -19.522 14.905 1.00 29.51 286 VAL A N 1
ATOM 2270 C CA . VAL A 1 286 ? -5.336 -19.892 15.773 1.00 31.07 286 VAL A CA 1
ATOM 2271 C C . VAL A 1 286 ? -5.827 -20.032 17.208 1.00 32.53 286 VAL A C 1
ATOM 2272 O O . VAL A 1 286 ? -5.708 -21.101 17.819 1.00 37.38 286 VAL A O 1
ATOM 2276 N N . VAL A 1 287 ? -6.377 -18.955 17.758 1.00 30.42 287 VAL A N 1
ATOM 2277 C CA . VAL A 1 287 ? -6.895 -18.966 19.124 1.00 32.57 287 VAL A CA 1
ATOM 2278 C C . VAL A 1 287 ? -8.179 -19.790 19.138 1.00 34.56 287 VAL A C 1
ATOM 2279 O O . VAL A 1 287 ? -8.850 -19.901 18.100 1.00 34.99 287 VAL A O 1
ATOM 2283 N N . PRO A 1 288 ? -8.561 -20.395 20.268 1.00 34.55 288 PRO A N 1
ATOM 2284 C CA . PRO A 1 288 ? -9.723 -21.290 20.266 1.00 35.16 288 PRO A CA 1
ATOM 2285 C C . PRO A 1 288 ? -11.060 -20.571 20.288 1.00 34.78 288 PRO A C 1
ATOM 2286 O O . PRO A 1 288 ? -12.100 -21.234 20.217 1.00 40.38 288 PRO A O 1
ATOM 2290 N N . PHE A 1 289 ? -11.063 -19.244 20.356 1.00 33.51 289 PHE A N 1
ATOM 2291 C CA . PHE A 1 289 ? -12.294 -18.498 20.556 1.00 27.78 289 PHE A CA 1
ATOM 2292 C C . PHE A 1 289 ? -13.030 -18.270 19.244 1.00 30.86 289 PHE A C 1
ATOM 2293 O O . PHE A 1 289 ? -12.431 -18.203 18.167 1.00 29.16 289 PHE A O 1
ATOM 2301 N N . GLU A 1 290 ? -14.354 -18.154 19.357 1.00 29.64 290 GLU A N 1
ATOM 2302 C CA . GLU A 1 290 ? -15.219 -17.826 18.234 1.00 26.96 290 GLU A CA 1
ATOM 2303 C C . GLU A 1 290 ? -15.128 -16.357 17.852 1.00 26.66 290 GLU A C 1
ATOM 2304 O O . GLU A 1 290 ? -15.509 -15.995 16.733 1.00 21.95 290 GLU A O 1
ATOM 2310 N N . ASN A 1 291 ? -14.628 -15.517 18.757 1.00 25.55 291 ASN A N 1
ATOM 2311 C CA . ASN A 1 291 ? -14.772 -14.073 18.599 1.00 23.99 291 ASN A CA 1
ATOM 2312 C C . ASN A 1 291 ? -14.125 -13.500 17.339 1.00 20.44 291 ASN A C 1
ATOM 2313 O O . ASN A 1 291 ? -14.758 -12.637 16.705 1.00 17.34 291 ASN A O 1
ATOM 2318 N N . PRO A 1 292 ? -12.910 -13.890 16.929 1.00 19.35 292 PRO A N 1
ATOM 2319 C CA . PRO A 1 292 ? -12.378 -13.323 15.672 1.00 19.07 292 PRO A CA 1
ATOM 2320 C C . PRO A 1 292 ? -13.306 -13.538 14.489 1.00 20.12 292 PRO A C 1
ATOM 2321 O O . PRO A 1 292 ? -13.589 -12.589 13.738 1.00 20.89 292 PRO A O 1
ATOM 2325 N N . LYS A 1 293 ? -13.819 -14.759 14.312 1.00 17.67 293 LYS A N 1
ATOM 2326 C CA . LYS A 1 293 ? -14.681 -15.029 13.166 1.00 18.13 293 LYS A CA 1
ATOM 2327 C C . LYS A 1 293 ? -15.996 -14.268 13.271 1.00 20.83 293 LYS A C 1
ATOM 2328 O O . LYS A 1 293 ? -16.523 -13.797 12.256 1.00 21.41 293 LYS A O 1
AT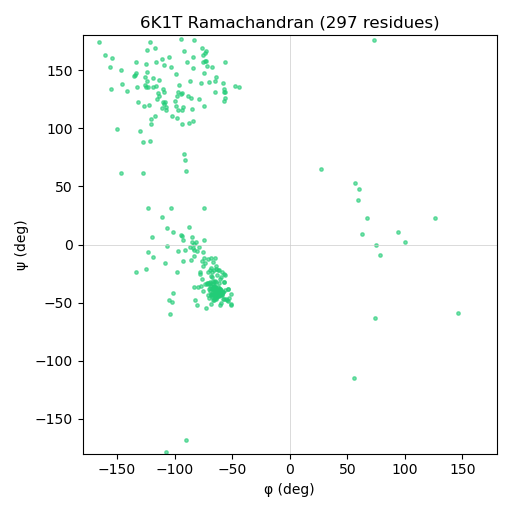OM 2334 N N . ILE A 1 294 ? -16.543 -14.144 14.486 1.00 21.53 294 ILE A N 1
ATOM 2335 C CA . ILE A 1 294 ? -17.758 -13.356 14.682 1.00 21.91 294 ILE A CA 1
ATOM 2336 C C . ILE A 1 294 ? -17.537 -11.923 14.215 1.00 21.72 294 ILE A C 1
ATOM 2337 O O . ILE A 1 294 ? -18.352 -11.360 13.479 1.00 21.28 294 ILE A O 1
ATOM 2342 N N . ALA A 1 295 ? -16.413 -11.318 14.613 1.00 18.40 295 ALA A N 1
ATOM 2343 C CA . ALA A 1 295 ? -16.138 -9.949 14.181 1.00 18.26 295 ALA A CA 1
ATOM 2344 C C . ALA A 1 295 ? -15.978 -9.850 12.664 1.00 20.56 295 ALA A C 1
ATOM 2345 O O . ALA A 1 295 ? -16.508 -8.920 12.045 1.00 18.40 295 ALA A O 1
ATOM 2347 N N . LEU A 1 296 ? -15.252 -10.795 12.048 1.00 18.47 296 LEU A N 1
ATOM 2348 C CA . LEU A 1 296 ? -15.042 -10.744 10.599 1.00 16.57 296 LEU A CA 1
ATOM 2349 C C . LEU A 1 296 ? -16.348 -10.936 9.835 1.00 20.13 296 LEU A C 1
ATOM 2350 O O . LEU A 1 296 ? -16.561 -10.310 8.792 1.00 17.41 296 LEU A O 1
ATOM 2355 N N . AS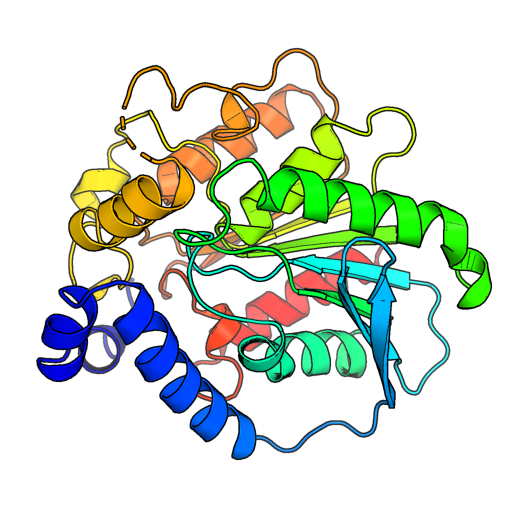P A 1 297 ? -17.237 -11.793 10.339 1.00 19.68 297 ASP A N 1
ATOM 2356 C CA . ASP A 1 297 ? -18.539 -11.956 9.698 1.00 22.00 297 ASP A CA 1
ATOM 2357 C C . ASP A 1 297 ? -19.352 -10.669 9.759 1.00 20.32 297 ASP A C 1
ATOM 2358 O O . ASP A 1 297 ? -20.063 -10.329 8.805 1.00 21.19 297 ASP A O 1
ATOM 2363 N N . LYS A 1 298 ? -19.269 -9.946 10.873 1.00 17.35 298 LYS A N 1
ATOM 2364 C CA . LYS A 1 298 ? -19.961 -8.665 10.957 1.00 17.98 298 LYS A CA 1
ATOM 2365 C C . LYS A 1 298 ? -19.405 -7.673 9.950 1.00 17.44 298 LYS A C 1
ATOM 2366 O O . LYS A 1 298 ? -20.154 -6.883 9.369 1.00 17.17 298 LYS A O 1
ATOM 2372 N N . ILE A 1 299 ? -18.090 -7.691 9.737 1.00 17.85 299 ILE A N 1
ATOM 2373 C CA . ILE A 1 299 ? -17.487 -6.801 8.749 1.00 14.87 299 ILE A CA 1
ATOM 2374 C C . ILE A 1 299 ? -17.998 -7.141 7.354 1.00 16.58 299 ILE A C 1
ATOM 2375 O O . ILE A 1 299 ? -18.361 -6.254 6.571 1.00 17.60 299 ILE A O 1
ATOM 2380 N N . ILE A 1 300 ? -17.997 -8.436 7.022 1.00 15.81 300 ILE A N 1
ATOM 2381 C CA . ILE A 1 300 ? -18.480 -8.904 5.724 1.00 14.30 300 ILE A CA 1
ATOM 2382 C C . ILE A 1 300 ? -19.922 -8.472 5.501 1.00 17.11 300 ILE A C 1
ATOM 2383 O O . ILE A 1 300 ? -20.277 -7.965 4.433 1.00 17.80 300 ILE A O 1
ATOM 2388 N N . GLU A 1 301 ? -20.782 -8.674 6.498 1.00 20.25 301 GLU A N 1
ATOM 2389 C CA . GLU A 1 301 ? -22.178 -8.305 6.293 1.00 19.80 301 GLU A CA 1
ATOM 2390 C C . GLU A 1 301 ? -22.334 -6.791 6.147 1.00 19.22 301 GLU A C 1
ATOM 2391 O O . GLU A 1 301 ? -23.178 -6.330 5.372 1.00 19.91 301 GLU A O 1
ATOM 2397 N N . PHE A 1 302 ? -21.484 -6.003 6.815 1.00 17.86 302 PHE A N 1
ATOM 2398 C CA . PHE A 1 302 ? -21.554 -4.549 6.685 1.00 16.79 302 PHE A CA 1
ATOM 2399 C C . PHE A 1 302 ? -21.152 -4.091 5.284 1.00 19.91 302 PHE A C 1
ATOM 2400 O O . PHE A 1 302 ? -21.774 -3.184 4.709 1.00 16.18 302 PHE A O 1
ATOM 2408 N N . ILE A 1 303 ? -20.090 -4.681 4.733 1.00 17.84 303 ILE A N 1
ATOM 2409 C CA . ILE A 1 303 ? -19.660 -4.338 3.382 1.00 18.38 303 ILE A CA 1
ATOM 2410 C C . ILE A 1 303 ? -20.685 -4.803 2.356 1.00 18.81 303 ILE A C 1
ATOM 2411 O O . ILE A 1 303 ? -21.029 -4.064 1.423 1.00 19.12 303 ILE A O 1
ATOM 2416 N N . ASN A 1 304 ? -21.184 -6.030 2.499 1.00 18.28 304 ASN A N 1
ATOM 2417 C CA . ASN A 1 304 ? -22.012 -6.586 1.437 1.00 21.52 304 ASN A CA 1
ATOM 2418 C C . ASN A 1 304 ? -23.426 -6.022 1.417 1.00 22.07 304 ASN A C 1
ATOM 2419 O O . ASN A 1 304 ? -24.128 -6.202 0.416 1.00 23.46 304 ASN A O 1
ATOM 2424 N N . LYS A 1 305 ? -23.858 -5.338 2.477 1.00 21.17 305 LYS A N 1
ATOM 2425 C CA . LYS A 1 305 ? -25.087 -4.557 2.405 1.00 24.73 305 LYS A CA 1
ATOM 2426 C C . LYS A 1 305 ? -24.935 -3.321 1.537 1.00 25.57 305 LYS A C 1
ATOM 2427 O O . LYS A 1 305 ? -25.943 -2.681 1.219 1.00 27.84 305 LYS A O 1
ATOM 2433 N N . ARG A 1 306 ? -23.710 -2.964 1.169 1.00 25.18 306 ARG A N 1
ATOM 2434 C CA . ARG A 1 306 ? -23.433 -1.721 0.460 1.00 23.98 306 ARG A CA 1
ATOM 2435 C C . ARG A 1 306 ? -22.801 -2.006 -0.900 1.00 30.80 306 ARG A C 1
ATOM 2436 O O . ARG A 1 306 ? -22.691 -1.115 -1.750 1.00 38.57 306 ARG A O 1
#

Radius of gyration: 17.8 Å; Cα contacts (8 Å, |Δi|>4): 586; chains: 1; bounding box: 40×45×48 Å

B-factor: mean 20.62, std 7.3, range [6.84, 51.64]